Protein AF-A0A8H8Z379-F1 (afdb_monomer_lite)

Radius of gyration: 24.8 Å; chains: 1; bounding box: 64×33×77 Å

Foldseek 3Di:
DVVVVVVVVVVLLVVLLVQLVLQCVLQVVVVVVVVAQFDPVVLVLLSLLLSLLQQLLSVVVVPDDSVRSSVVSLVSQLVSCVVVPHDSVVSVVSSVVSVVVQADPVRDGDQSNNLSNVDDPNDNSSVVVSVVCRPPPVGGNVVVVVVVVLVVCLVVVLQVQLVVQLVVCCVPPVVDDPVVSNVRSNVRSVVSNVVSVVVVVVVVCVVVVVVVVPPD

Sequence (216 aa):
MEESMVDQEVEVVDNCIQHAKERLNEQITQVKSKNYDFAPQFKEMTIQLYLIGVMWRYYETHGFPPETARDKAFTTLSTMMIRDGIKPKRAQKQVDFLKKMAKLEDDDDALAIAIGHESEAGDESLVEIFEHYIDEVRVSGALWRHYDFGKKIILFGGLLMGFVGVWFVTIFMPESSDIFILAFGLLTAFLFVVSVSLIGLLIYRIRFRKSKGSSA

Structure (mmCIF, N/CA/C/O backbone):
data_AF-A0A8H8Z379-F1
#
_entry.id   AF-A0A8H8Z379-F1
#
loop_
_atom_site.group_PDB
_atom_site.id
_atom_site.type_symbol
_atom_site.label_atom_id
_atom_site.label_alt_id
_atom_site.label_comp_id
_atom_site.label_asym_id
_atom_site.label_entity_id
_atom_site.label_seq_id
_atom_site.pdbx_PDB_ins_code
_atom_site.Cartn_x
_atom_site.Cartn_y
_atom_site.Cartn_z
_atom_site.occupancy
_atom_site.B_iso_or_equiv
_atom_site.auth_seq_id
_atom_site.auth_comp_id
_atom_site.auth_asym_id
_atom_site.auth_atom_id
_atom_site.pdbx_PDB_model_num
ATOM 1 N N . MET A 1 1 ? 3.056 7.923 38.486 1.00 56.94 1 MET A N 1
ATOM 2 C CA . MET A 1 1 ? 1.792 8.370 37.859 1.00 56.94 1 MET A CA 1
ATOM 3 C C . MET A 1 1 ? 1.974 8.556 36.357 1.00 56.94 1 MET A C 1
ATOM 5 O O . MET A 1 1 ? 1.149 8.044 35.622 1.00 56.94 1 MET A O 1
ATOM 9 N N . GLU A 1 2 ? 3.064 9.179 35.887 1.00 54.97 2 GLU A N 1
ATOM 10 C CA . GLU A 1 2 ? 3.412 9.184 34.448 1.00 54.97 2 GLU A CA 1
ATOM 11 C C . GLU A 1 2 ? 3.732 7.781 33.905 1.00 54.97 2 GLU A C 1
ATOM 13 O O . GLU A 1 2 ? 3.221 7.402 32.860 1.00 54.97 2 GLU A O 1
ATOM 18 N N . GLU A 1 3 ? 4.482 6.967 34.651 1.00 58.59 3 GLU A N 1
ATOM 19 C CA . GLU A 1 3 ? 4.860 5.599 34.245 1.00 58.59 3 GLU A CA 1
ATOM 20 C C . GLU A 1 3 ? 3.635 4.684 34.023 1.00 58.59 3 GLU A C 1
ATOM 22 O O . GLU A 1 3 ? 3.532 4.011 33.005 1.00 58.59 3 GLU A O 1
ATOM 27 N N . SER A 1 4 ? 2.621 4.777 34.892 1.00 61.12 4 SER A N 1
ATOM 28 C CA . SER A 1 4 ? 1.368 4.017 34.764 1.00 61.12 4 SER A CA 1
ATOM 29 C C . SER A 1 4 ? 0.487 4.451 33.587 1.00 61.12 4 SER A C 1
ATOM 31 O O . SER A 1 4 ? -0.320 3.660 33.113 1.00 61.12 4 SER A O 1
ATOM 33 N N . MET A 1 5 ? 0.602 5.704 33.131 1.00 63.38 5 MET A N 1
ATOM 34 C CA . MET A 1 5 ? -0.156 6.205 31.975 1.00 63.38 5 MET A CA 1
ATOM 35 C C . MET A 1 5 ? 0.496 5.787 30.654 1.00 63.38 5 MET A C 1
ATOM 37 O O . MET A 1 5 ? -0.212 5.485 29.696 1.00 63.38 5 MET A O 1
ATOM 41 N N . VAL A 1 6 ? 1.833 5.732 30.617 1.00 67.00 6 VAL A N 1
ATOM 42 C CA . VAL A 1 6 ? 2.594 5.239 29.460 1.00 67.00 6 VAL A CA 1
ATOM 43 C C . VAL A 1 6 ? 2.336 3.747 29.244 1.00 67.00 6 VAL A C 1
ATOM 45 O O . VAL A 1 6 ? 2.070 3.344 28.115 1.00 67.00 6 VAL A O 1
ATOM 48 N N . ASP A 1 7 ? 2.319 2.948 30.313 1.00 71.00 7 ASP A N 1
ATOM 49 C CA . ASP A 1 7 ? 2.029 1.511 30.217 1.00 71.00 7 ASP A CA 1
ATOM 50 C C . ASP A 1 7 ? 0.607 1.236 29.702 1.00 71.00 7 ASP A C 1
ATOM 52 O O . ASP A 1 7 ? 0.419 0.389 28.828 1.00 71.00 7 ASP A O 1
ATOM 56 N N . GLN A 1 8 ? -0.386 2.007 30.160 1.00 74.75 8 GLN A N 1
ATOM 57 C CA . GLN A 1 8 ? -1.762 1.904 29.662 1.00 74.75 8 GLN A CA 1
ATOM 58 C C . GLN A 1 8 ? -1.884 2.305 28.186 1.00 74.75 8 GLN A C 1
ATOM 60 O O . GLN A 1 8 ? -2.610 1.664 27.429 1.00 74.75 8 GLN A O 1
ATOM 65 N N . GLU A 1 9 ? -1.185 3.353 27.743 1.00 76.75 9 GLU A N 1
ATOM 66 C CA . GLU A 1 9 ? -1.230 3.768 26.337 1.00 76.75 9 GLU A CA 1
ATOM 67 C C . GLU A 1 9 ? -0.572 2.734 25.410 1.00 76.75 9 GLU A C 1
ATOM 69 O O . GLU A 1 9 ? -1.100 2.454 24.330 1.00 76.75 9 GLU A O 1
ATOM 74 N N . VAL A 1 10 ? 0.536 2.126 25.843 1.00 81.12 10 VAL A N 1
ATOM 75 C CA . VAL A 1 10 ? 1.198 1.038 25.109 1.00 81.12 10 VAL A CA 1
ATOM 76 C C . VAL A 1 10 ? 0.285 -0.184 25.012 1.00 81.12 10 VAL A C 1
ATOM 78 O O . VAL A 1 10 ? 0.123 -0.728 23.920 1.00 81.12 10 VAL A O 1
ATOM 81 N N . GLU A 1 11 ? -0.379 -0.567 26.103 1.00 88.00 11 GLU A N 1
ATOM 82 C CA . GLU A 1 11 ? -1.320 -1.692 26.123 1.00 88.00 11 GLU A CA 1
ATOM 83 C C . GLU A 1 11 ? -2.499 -1.482 25.155 1.00 88.00 11 GLU A C 1
ATOM 85 O O . GLU A 1 11 ? -2.856 -2.380 24.390 1.00 88.00 11 GLU A O 1
ATOM 90 N N . VAL A 1 12 ? -3.074 -0.274 25.108 1.00 90.69 12 VAL A N 1
ATOM 91 C CA . VAL A 1 12 ? -4.167 0.051 24.172 1.00 90.69 12 VAL A CA 1
ATOM 92 C C . VAL A 1 12 ? -3.704 -0.040 22.714 1.00 90.69 12 VAL A C 1
ATOM 94 O O . VAL A 1 12 ? -4.448 -0.529 21.860 1.00 90.69 12 VAL A O 1
ATOM 97 N N . VAL A 1 13 ? -2.489 0.422 22.405 1.00 93.00 13 VAL A N 1
ATOM 98 C CA . VAL A 1 13 ? -1.902 0.307 21.058 1.00 93.00 13 VAL A CA 1
ATOM 99 C C . VAL A 1 13 ? -1.673 -1.158 20.686 1.00 93.00 13 VAL A C 1
ATOM 101 O O . VAL A 1 13 ? -1.999 -1.557 19.568 1.00 93.00 13 VAL A O 1
ATOM 104 N N . ASP A 1 14 ? -1.159 -1.965 21.611 1.00 93.50 14 ASP A N 1
ATOM 105 C CA . ASP A 1 14 ? -0.893 -3.388 21.391 1.00 93.50 14 ASP A CA 1
ATOM 106 C C . ASP A 1 14 ? -2.181 -4.163 21.114 1.00 93.50 14 ASP A C 1
ATOM 108 O O . ASP A 1 14 ? -2.257 -4.898 20.125 1.00 93.50 14 ASP A O 1
ATOM 112 N N . ASN A 1 15 ? -3.218 -3.919 21.915 1.00 94.88 15 ASN A N 1
ATOM 113 C CA . ASN A 1 15 ? -4.529 -4.533 21.733 1.00 94.88 15 ASN A CA 1
ATOM 114 C C . ASN A 1 15 ? -5.187 -4.102 20.411 1.00 94.88 15 ASN A C 1
ATOM 116 O O . ASN A 1 15 ? -5.759 -4.935 19.710 1.00 94.88 15 ASN A O 1
ATOM 120 N N . CYS A 1 16 ? -5.041 -2.833 20.011 1.00 96.12 16 CYS A N 1
ATOM 121 C CA . CYS A 1 16 ? -5.531 -2.344 18.719 1.00 96.12 16 CYS A CA 1
ATOM 122 C C . CYS A 1 16 ? -4.829 -3.033 17.534 1.00 96.12 16 CYS A C 1
ATOM 124 O O . CYS A 1 16 ? -5.480 -3.472 16.584 1.00 96.12 16 CYS A O 1
ATOM 126 N N . ILE A 1 17 ? -3.500 -3.188 17.596 1.00 96.44 17 ILE A N 1
ATOM 127 C CA . ILE A 1 17 ? -2.729 -3.898 16.562 1.00 96.44 17 ILE A CA 1
ATOM 128 C C . ILE A 1 17 ? -3.155 -5.363 16.481 1.00 96.44 17 ILE A C 1
ATOM 130 O O . ILE A 1 17 ? -3.324 -5.890 15.379 1.00 96.44 17 ILE A O 1
ATOM 134 N N . GLN A 1 18 ? -3.325 -6.018 17.629 1.00 96.00 18 GLN A N 1
ATOM 135 C CA . GLN A 1 18 ? -3.759 -7.408 17.683 1.00 96.00 18 GLN A CA 1
ATOM 136 C C . GLN A 1 18 ? -5.153 -7.573 17.066 1.00 96.00 18 GLN A C 1
ATOM 138 O O . GLN A 1 18 ? -5.323 -8.393 16.164 1.00 96.00 18 GLN A O 1
ATOM 143 N N . HIS A 1 19 ? -6.105 -6.722 17.455 1.00 94.94 19 HIS A N 1
ATOM 144 C CA . HIS A 1 19 ? -7.457 -6.700 16.900 1.00 94.94 19 HIS A CA 1
ATOM 145 C C . HIS A 1 19 ? -7.456 -6.523 15.373 1.00 94.94 19 HIS A C 1
ATOM 147 O O . HIS A 1 19 ? -8.104 -7.271 14.641 1.00 94.94 19 HIS A O 1
ATOM 153 N N . ALA A 1 20 ? -6.670 -5.572 14.863 1.00 94.75 20 ALA A N 1
ATOM 154 C CA . ALA A 1 20 ? -6.554 -5.328 13.429 1.00 94.75 20 ALA A CA 1
ATOM 155 C C . ALA A 1 20 ? -5.948 -6.525 12.668 1.00 94.75 20 ALA A C 1
ATOM 157 O O . ALA A 1 20 ? -6.394 -6.852 11.565 1.00 94.75 20 ALA A O 1
ATOM 158 N N . LYS A 1 21 ? -4.949 -7.206 13.248 1.00 94.62 21 LYS A N 1
ATOM 159 C CA . LYS A 1 21 ? -4.339 -8.413 12.661 1.00 94.62 21 LYS A CA 1
ATOM 160 C C . LYS A 1 21 ? -5.313 -9.591 12.632 1.00 94.62 21 LYS A C 1
ATOM 162 O O . LYS A 1 21 ? -5.335 -10.320 11.642 1.00 94.62 21 LYS A O 1
ATOM 167 N N . GLU A 1 22 ? -6.118 -9.764 13.675 1.00 93.81 22 GLU A N 1
ATOM 168 C CA . GLU A 1 22 ? -7.175 -10.781 13.723 1.00 93.81 22 GLU A CA 1
ATOM 169 C C . GLU A 1 22 ? -8.202 -10.554 12.611 1.00 93.81 22 GLU A C 1
ATOM 171 O O . GLU A 1 22 ? -8.396 -11.441 11.778 1.00 93.81 22 GLU A O 1
ATOM 176 N N . ARG A 1 23 ? -8.735 -9.330 12.495 1.00 92.06 23 ARG A N 1
ATOM 177 C CA . ARG A 1 23 ? -9.668 -8.962 11.416 1.00 92.06 23 ARG A CA 1
ATOM 178 C C . ARG A 1 23 ? -9.077 -9.163 10.029 1.00 92.06 23 ARG A C 1
ATOM 180 O O . ARG A 1 23 ? -9.740 -9.691 9.139 1.00 92.06 23 ARG A O 1
ATOM 187 N N . LEU A 1 24 ? -7.813 -8.794 9.823 1.00 94.00 24 LEU A N 1
ATOM 188 C CA . LEU A 1 24 ? -7.155 -9.039 8.543 1.00 94.00 24 LEU A CA 1
ATOM 189 C C . LEU A 1 24 ? -7.043 -10.532 8.228 1.00 94.00 24 LEU A C 1
ATOM 191 O O . LEU A 1 24 ? -7.235 -10.918 7.079 1.00 94.00 24 LEU A O 1
ATOM 195 N N . ASN A 1 25 ? -6.711 -11.369 9.210 1.00 92.50 25 ASN A N 1
ATOM 196 C CA . ASN A 1 25 ? -6.526 -12.803 8.991 1.00 92.50 25 ASN A CA 1
ATOM 197 C C . ASN A 1 25 ? -7.831 -13.515 8.604 1.00 92.50 25 ASN A C 1
ATOM 199 O O . ASN A 1 25 ? -7.801 -14.410 7.752 1.00 92.50 25 ASN A O 1
ATOM 203 N N . GLU A 1 26 ? -8.959 -13.092 9.174 1.00 90.44 26 GLU A N 1
ATOM 204 C CA . GLU A 1 26 ? -10.295 -13.572 8.797 1.00 90.44 26 GLU A CA 1
ATOM 205 C C . GLU A 1 26 ? -10.598 -13.251 7.324 1.00 90.44 26 GLU A C 1
ATOM 207 O O . GLU A 1 26 ? -10.909 -14.143 6.529 1.00 90.44 26 GLU A O 1
ATOM 212 N N . GLN A 1 27 ? -10.387 -11.993 6.931 1.00 89.19 27 GLN A N 1
ATOM 213 C CA . GLN A 1 27 ? -10.698 -11.490 5.591 1.00 89.19 27 GLN A CA 1
ATOM 214 C C . GLN A 1 27 ? -9.733 -11.981 4.502 1.00 89.19 27 GLN A C 1
ATOM 216 O O . GLN A 1 27 ? -10.129 -12.313 3.379 1.00 89.19 27 GLN A O 1
ATOM 221 N N . ILE A 1 28 ? -8.430 -12.036 4.797 1.00 87.94 28 ILE A N 1
ATOM 222 C CA . ILE A 1 28 ? -7.401 -12.253 3.770 1.00 87.94 28 ILE A CA 1
ATOM 223 C C . ILE A 1 28 ? -7.497 -13.640 3.134 1.00 87.94 28 ILE A C 1
ATOM 225 O O . ILE A 1 28 ? -7.119 -13.817 1.974 1.00 87.94 28 ILE A O 1
ATOM 229 N N . THR A 1 29 ? -8.007 -14.627 3.871 1.00 87.62 29 THR A N 1
ATOM 230 C CA . THR A 1 29 ? -8.223 -15.986 3.364 1.00 87.62 29 THR A CA 1
ATOM 231 C C . THR A 1 29 ? -9.301 -15.988 2.282 1.00 87.62 29 THR A C 1
ATOM 233 O O . THR A 1 29 ? -9.091 -16.554 1.206 1.00 87.62 29 THR A O 1
ATOM 236 N N . GLN A 1 30 ? -10.406 -15.278 2.516 1.00 86.62 30 GLN A N 1
ATOM 237 C CA . GLN A 1 30 ? -11.495 -15.144 1.551 1.00 86.62 30 GLN A CA 1
ATOM 238 C C . GLN A 1 30 ? -11.030 -14.383 0.303 1.00 86.62 30 GLN A C 1
ATOM 240 O O . GLN A 1 30 ? -11.188 -14.867 -0.819 1.00 86.62 30 GLN A O 1
ATOM 245 N N . VAL A 1 31 ? -10.335 -13.255 0.483 1.00 88.31 31 VAL A N 1
ATOM 246 C CA . VAL A 1 31 ? -9.784 -12.459 -0.628 1.00 88.31 31 VAL A CA 1
ATOM 247 C C . VAL A 1 31 ? -8.794 -13.265 -1.472 1.00 88.31 31 VAL A C 1
ATOM 249 O O . VAL A 1 31 ? -8.819 -13.195 -2.702 1.00 88.31 31 VAL A O 1
ATOM 252 N N . LYS A 1 32 ? -7.927 -14.068 -0.838 1.00 87.31 32 LYS A N 1
ATOM 253 C CA . LYS A 1 32 ? -6.998 -14.955 -1.555 1.00 87.31 32 LYS A CA 1
ATOM 254 C C . LYS A 1 32 ? -7.738 -16.002 -2.385 1.00 87.31 32 LYS A C 1
ATOM 256 O O . LYS A 1 32 ? -7.306 -16.276 -3.501 1.00 87.31 32 LYS A O 1
ATOM 261 N N . SER A 1 33 ? -8.852 -16.546 -1.890 1.00 88.25 33 SER A N 1
ATOM 262 C CA . SER A 1 33 ? -9.637 -17.547 -2.628 1.00 88.25 33 SER A CA 1
ATOM 263 C C . SER A 1 33 ? -10.209 -17.015 -3.954 1.00 88.25 33 SER A C 1
ATOM 265 O O . SER A 1 33 ? -10.310 -17.764 -4.925 1.00 88.25 33 SER A O 1
ATOM 267 N N . LYS A 1 34 ? -10.498 -15.709 -4.030 1.00 88.75 34 LYS A N 1
ATOM 268 C CA . LYS A 1 34 ? -11.098 -15.044 -5.199 1.00 88.75 34 LYS A CA 1
ATOM 269 C C . LYS A 1 34 ? -10.099 -14.734 -6.327 1.00 88.75 34 LYS A C 1
ATOM 271 O O . LYS A 1 34 ? -10.518 -14.423 -7.435 1.00 88.75 34 LYS A O 1
ATOM 276 N N . ASN A 1 35 ? -8.787 -14.841 -6.083 1.00 86.50 35 ASN A N 1
ATOM 277 C CA . ASN A 1 35 ? -7.727 -14.663 -7.092 1.00 86.50 35 ASN A CA 1
ATOM 278 C C . ASN A 1 35 ? -7.795 -13.351 -7.907 1.00 86.50 35 ASN A C 1
ATOM 280 O O . ASN A 1 35 ? -7.488 -13.338 -9.099 1.00 86.50 35 ASN A O 1
ATOM 284 N N . TYR A 1 36 ? -8.141 -12.225 -7.273 1.00 87.69 36 TYR A N 1
ATOM 285 C CA . TYR A 1 36 ? -8.226 -10.932 -7.963 1.00 87.69 36 TYR A CA 1
ATOM 286 C C . TYR A 1 36 ? -6.927 -10.544 -8.688 1.00 87.69 36 TYR A C 1
ATOM 288 O O . TYR A 1 36 ? -5.850 -10.538 -8.082 1.00 87.69 36 TYR A O 1
ATOM 296 N N . ASP A 1 37 ? -7.015 -10.132 -9.955 1.00 88.69 37 ASP A N 1
ATOM 297 C CA . ASP A 1 37 ? -5.878 -9.603 -10.725 1.00 88.69 37 ASP A CA 1
ATOM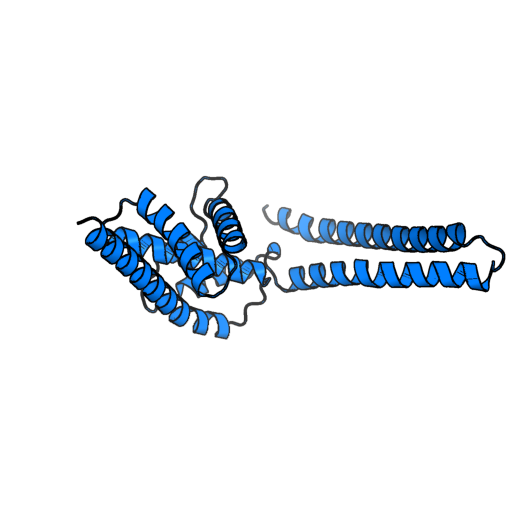 298 C C . ASP A 1 37 ? -5.795 -8.077 -10.593 1.00 88.69 37 ASP A C 1
ATOM 300 O O . ASP A 1 37 ? -6.086 -7.338 -11.530 1.00 88.69 37 ASP A O 1
ATOM 304 N N . PHE A 1 38 ? -5.387 -7.597 -9.417 1.00 89.44 38 PHE A N 1
ATOM 305 C CA . PHE A 1 38 ? -5.085 -6.181 -9.178 1.00 89.44 38 PHE A CA 1
ATOM 306 C C . PHE A 1 38 ? -3.585 -5.912 -9.094 1.00 89.44 38 PHE A C 1
ATOM 308 O O . PHE A 1 38 ? -2.797 -6.784 -8.717 1.00 89.44 38 PHE A O 1
ATOM 315 N N . ALA A 1 39 ? -3.201 -4.667 -9.379 1.00 88.62 39 ALA A N 1
ATOM 316 C CA . ALA A 1 39 ? -1.851 -4.172 -9.160 1.00 88.62 39 ALA A CA 1
ATOM 317 C C . ALA A 1 39 ? -1.418 -4.403 -7.693 1.00 88.62 39 ALA A C 1
ATOM 319 O O . ALA A 1 39 ? -2.182 -4.079 -6.781 1.00 88.62 39 ALA A O 1
ATOM 320 N N . PRO A 1 40 ? -0.193 -4.898 -7.423 1.00 87.31 40 PRO A N 1
ATOM 321 C CA . PRO A 1 40 ? 0.252 -5.187 -6.055 1.00 87.31 40 PRO A CA 1
ATOM 322 C C . PRO A 1 40 ? 0.169 -3.978 -5.116 1.00 87.31 40 PRO A C 1
ATOM 324 O O . PRO A 1 40 ? -0.291 -4.104 -3.987 1.00 87.31 40 PRO A O 1
ATOM 327 N N . GLN A 1 41 ? 0.548 -2.796 -5.614 1.00 86.38 41 GLN A N 1
ATOM 328 C CA . GLN A 1 41 ? 0.493 -1.546 -4.849 1.00 86.38 41 GLN A CA 1
ATOM 329 C C . GLN A 1 41 ? -0.939 -1.138 -4.499 1.00 86.38 41 GLN A C 1
ATOM 331 O O . GLN A 1 41 ? -1.172 -0.619 -3.413 1.00 86.38 41 GLN A O 1
ATOM 336 N N . PHE A 1 42 ? -1.894 -1.394 -5.400 1.00 89.44 42 PHE A N 1
ATOM 337 C CA . PHE A 1 42 ? -3.303 -1.138 -5.128 1.00 89.44 42 PHE A CA 1
ATOM 338 C C . PHE A 1 42 ? -3.800 -2.054 -4.011 1.00 89.44 42 PHE A C 1
ATOM 340 O O . PHE A 1 42 ? -4.331 -1.562 -3.026 1.00 89.44 42 PHE A O 1
ATOM 347 N N . LYS A 1 43 ? 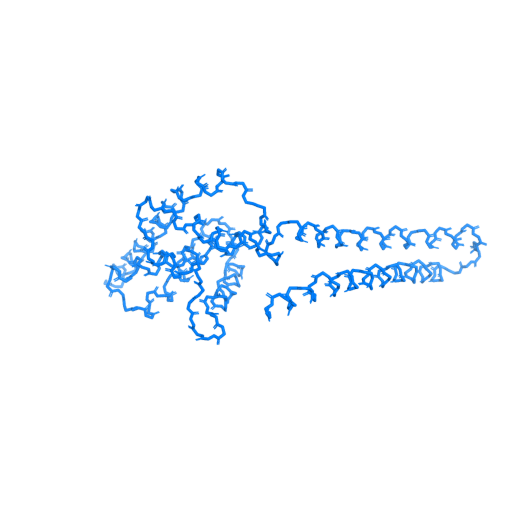-3.536 -3.366 -4.103 1.00 91.00 43 LYS A N 1
ATOM 348 C CA . LYS A 1 43 ? -3.926 -4.322 -3.053 1.00 91.00 43 LYS A CA 1
ATOM 349 C C . LYS A 1 43 ? -3.377 -3.933 -1.683 1.00 91.00 43 LYS A C 1
ATOM 351 O O . LYS A 1 43 ? -4.124 -3.922 -0.712 1.00 91.00 43 LYS A O 1
ATOM 356 N N . GLU A 1 44 ? -2.085 -3.620 -1.610 1.00 92.06 44 GLU A N 1
ATOM 357 C CA . GLU A 1 44 ? -1.427 -3.247 -0.355 1.00 92.06 44 GLU A CA 1
ATOM 358 C C . GLU A 1 44 ? -2.033 -1.971 0.242 1.00 92.06 44 GLU A C 1
ATOM 360 O O . GLU A 1 44 ? -2.373 -1.948 1.423 1.00 92.06 44 GLU A O 1
ATOM 365 N N . MET A 1 45 ? -2.225 -0.937 -0.579 1.00 93.94 45 MET A N 1
ATOM 366 C CA . MET A 1 45 ? -2.827 0.322 -0.146 1.00 93.94 45 MET A CA 1
ATOM 367 C C . MET A 1 45 ? -4.271 0.130 0.328 1.00 93.94 45 MET A C 1
ATOM 369 O O . MET A 1 45 ? -4.622 0.626 1.393 1.00 93.94 45 MET A O 1
ATOM 373 N N . THR A 1 46 ? -5.094 -0.609 -0.419 1.00 93.75 46 THR A N 1
ATOM 374 C CA . THR A 1 46 ? -6.494 -0.880 -0.063 1.00 93.75 46 THR A CA 1
ATOM 375 C C . THR A 1 46 ? -6.596 -1.620 1.267 1.00 93.75 46 THR A C 1
ATOM 377 O O . THR A 1 46 ? -7.389 -1.231 2.118 1.00 93.75 46 THR A O 1
ATOM 380 N N . ILE A 1 47 ? -5.743 -2.624 1.494 1.00 95.06 47 ILE A N 1
ATOM 381 C CA . ILE A 1 47 ? -5.681 -3.336 2.778 1.00 95.06 47 ILE A CA 1
ATOM 382 C C . ILE A 1 47 ? -5.266 -2.387 3.909 1.00 95.06 47 ILE A C 1
ATOM 384 O O . ILE A 1 47 ? -5.858 -2.420 4.980 1.00 95.06 47 ILE A O 1
ATOM 388 N N . GLN A 1 48 ? -4.272 -1.522 3.691 1.00 96.19 48 GLN A N 1
ATOM 389 C CA . GLN A 1 48 ? -3.833 -0.561 4.710 1.00 96.19 48 GLN A CA 1
ATOM 390 C C . GLN A 1 48 ? -4.923 0.463 5.055 1.00 96.19 48 GLN A C 1
ATOM 392 O O . GLN A 1 48 ? -5.110 0.768 6.229 1.00 96.19 48 GLN A O 1
ATOM 397 N N . LEU A 1 49 ? -5.653 0.968 4.057 1.00 95.81 49 LEU A N 1
ATOM 398 C CA . LEU A 1 49 ? -6.798 1.860 4.258 1.00 95.81 49 LEU A CA 1
ATOM 399 C C . LEU A 1 49 ? -7.926 1.155 5.024 1.00 95.81 49 LEU A C 1
ATOM 401 O O . LEU A 1 49 ? -8.436 1.710 5.991 1.00 95.81 49 LEU A O 1
ATOM 405 N N . TYR A 1 50 ? -8.238 -0.091 4.670 1.00 96.06 50 TYR A N 1
ATOM 406 C CA . TYR A 1 50 ? -9.176 -0.923 5.426 1.00 96.06 50 TYR A CA 1
ATOM 407 C C . TYR A 1 50 ? -8.769 -1.075 6.897 1.00 96.06 50 TYR A C 1
ATOM 409 O O . TYR A 1 50 ? -9.565 -0.816 7.797 1.00 96.06 50 TYR A O 1
ATOM 417 N N . LEU A 1 51 ? -7.501 -1.403 7.159 1.00 96.69 51 LEU A N 1
ATOM 418 C CA . LEU A 1 51 ? -6.984 -1.529 8.523 1.00 96.69 51 LEU A CA 1
ATOM 419 C C . LEU A 1 51 ? -7.074 -0.223 9.318 1.00 96.69 51 LEU A C 1
ATOM 421 O O . LEU A 1 51 ? -7.322 -0.270 10.519 1.00 96.69 51 LEU A O 1
ATOM 425 N N . ILE A 1 52 ? -6.886 0.932 8.672 1.00 96.88 52 ILE A N 1
ATOM 426 C CA . ILE A 1 52 ? -7.072 2.236 9.323 1.00 96.88 52 ILE A CA 1
ATOM 427 C C . ILE A 1 52 ? -8.522 2.404 9.777 1.00 96.88 52 ILE A C 1
ATOM 429 O O . ILE A 1 52 ? -8.731 2.849 10.902 1.00 96.88 52 ILE A O 1
ATOM 433 N N . GLY A 1 53 ? -9.501 2.020 8.951 1.00 95.56 53 GLY A N 1
ATOM 434 C CA . GLY A 1 53 ? -10.916 2.017 9.336 1.00 95.56 53 GLY A CA 1
ATOM 435 C C . GLY A 1 53 ? -11.173 1.149 10.571 1.00 95.56 53 GLY A C 1
ATOM 436 O O . GLY A 1 53 ? -11.712 1.635 11.565 1.00 95.56 53 GLY A O 1
ATOM 437 N N . VAL A 1 54 ? -10.672 -0.091 10.560 1.00 96.38 54 VAL A N 1
ATOM 438 C CA . VAL A 1 54 ? -10.806 -1.037 11.684 1.00 96.38 54 VAL A CA 1
ATOM 439 C C . VAL A 1 54 ? -10.188 -0.472 12.970 1.00 96.38 54 VAL A C 1
ATOM 441 O O . VAL A 1 54 ? -10.806 -0.485 14.035 1.00 96.38 54 VAL A O 1
ATOM 444 N N . MET A 1 55 ? -8.967 0.062 12.883 1.00 97.12 55 MET A N 1
ATOM 445 C CA . MET A 1 55 ? -8.272 0.660 14.028 1.00 97.12 55 MET A CA 1
ATOM 446 C C . MET A 1 55 ? -8.972 1.929 14.530 1.00 97.12 55 MET A C 1
ATOM 448 O O . MET A 1 55 ? -9.017 2.169 15.734 1.00 97.12 55 MET A O 1
ATOM 452 N N . TRP A 1 56 ? -9.525 2.747 13.633 1.00 96.25 56 TRP A N 1
ATOM 453 C CA . TRP A 1 56 ? -10.284 3.942 14.001 1.00 96.25 56 TRP A CA 1
ATOM 454 C C . TRP A 1 56 ? -11.520 3.552 14.807 1.00 96.25 56 TRP A C 1
ATOM 456 O O . TRP A 1 56 ? -11.689 4.044 15.927 1.00 96.25 56 TRP A O 1
ATOM 466 N N . ARG A 1 57 ? -12.311 2.595 14.311 1.00 95.31 57 ARG A N 1
ATOM 467 C CA . ARG A 1 57 ? -13.474 2.079 15.036 1.00 95.31 57 ARG A CA 1
ATOM 468 C C . ARG A 1 57 ? -13.096 1.552 16.418 1.00 95.31 57 ARG A C 1
ATOM 470 O O . ARG A 1 57 ? -13.765 1.877 17.396 1.00 95.31 57 ARG A O 1
ATOM 477 N N . TYR A 1 58 ? -11.989 0.813 16.514 1.00 95.62 58 TYR A N 1
ATOM 478 C CA . TYR A 1 58 ? -11.462 0.331 17.790 1.00 95.62 58 TYR A CA 1
ATOM 479 C C . TYR A 1 58 ? -11.200 1.480 18.776 1.00 95.62 58 TYR A C 1
ATOM 481 O O . TYR A 1 58 ? -11.591 1.402 19.937 1.00 95.62 58 TYR A O 1
ATOM 489 N N . TYR A 1 59 ? -10.564 2.572 18.350 1.00 95.31 59 TYR A N 1
ATOM 490 C CA . TYR A 1 59 ? -10.321 3.707 19.244 1.00 95.31 59 TYR A CA 1
ATOM 491 C C . TYR A 1 59 ? -11.617 4.405 19.680 1.00 95.31 59 TYR A C 1
ATOM 493 O O . TYR A 1 59 ? -11.735 4.787 20.845 1.00 95.31 59 TYR A O 1
ATOM 501 N N . GLU A 1 60 ? -12.617 4.520 18.807 1.00 94.19 60 GLU A N 1
ATOM 502 C CA . GLU A 1 60 ? -13.919 5.085 19.189 1.00 94.19 60 GLU A CA 1
ATOM 503 C C . GLU A 1 60 ? -14.626 4.242 20.252 1.00 94.19 60 GLU A C 1
ATOM 505 O O . GLU A 1 60 ? -15.122 4.781 21.243 1.00 94.19 60 GLU A O 1
ATOM 510 N N . THR A 1 61 ? -14.613 2.912 20.110 1.00 92.00 61 THR A N 1
ATOM 511 C CA . THR A 1 61 ? -15.218 2.017 21.110 1.00 92.00 61 THR A CA 1
ATOM 512 C C . THR A 1 61 ? -14.483 2.050 22.453 1.00 92.00 61 THR A C 1
ATOM 514 O O . THR A 1 61 ? -15.058 1.668 23.469 1.00 92.00 61 THR A O 1
ATOM 517 N N . HIS A 1 62 ? -13.239 2.539 22.479 1.00 91.06 62 HIS A N 1
ATOM 518 C CA . HIS A 1 62 ? -12.436 2.744 23.690 1.00 91.06 62 HIS A CA 1
ATOM 519 C C . HIS A 1 62 ? -12.505 4.186 24.230 1.00 91.06 62 HIS A C 1
ATOM 521 O O . HIS A 1 62 ? -11.707 4.565 25.086 1.00 91.06 62 HIS A O 1
ATOM 527 N N . GLY A 1 63 ? -13.470 4.990 23.767 1.00 89.00 63 GLY A N 1
ATOM 528 C CA . GLY A 1 63 ? -13.794 6.296 24.348 1.00 89.00 63 GLY A CA 1
ATOM 529 C C . GLY A 1 63 ? -12.960 7.470 23.833 1.00 89.00 63 GLY A C 1
ATOM 530 O O . GLY A 1 63 ? -13.046 8.564 24.394 1.00 89.00 63 GLY A O 1
ATOM 531 N N . PHE A 1 64 ? -12.169 7.285 22.772 1.00 90.69 64 PHE A N 1
ATOM 532 C CA . PHE A 1 64 ? -11.479 8.397 22.119 1.00 90.69 64 PHE A CA 1
ATOM 533 C C . PHE A 1 64 ? -12.454 9.188 21.224 1.00 90.69 64 PHE A C 1
ATOM 535 O O . PHE A 1 64 ? -13.257 8.576 20.518 1.00 90.69 64 PHE A O 1
ATOM 542 N N . PRO A 1 65 ? -12.384 10.535 21.195 1.00 91.69 65 PRO A N 1
ATOM 543 C CA . PRO A 1 65 ? -13.171 11.342 20.260 1.00 91.69 65 PRO A CA 1
ATOM 544 C C . PRO A 1 65 ? -12.874 10.966 18.798 1.00 91.69 65 PRO A C 1
ATOM 546 O O . PRO A 1 65 ? -11.708 10.690 18.509 1.00 91.69 65 PRO A O 1
ATOM 549 N N . PRO A 1 66 ? -13.845 11.034 17.864 1.00 86.12 66 PRO A N 1
ATOM 550 C CA . PRO A 1 66 ? -13.677 10.560 16.482 1.00 86.12 66 PRO A CA 1
ATOM 551 C C . PRO A 1 66 ? -12.420 11.082 15.768 1.00 86.12 66 PRO A C 1
ATOM 553 O O . PRO A 1 66 ? -11.628 10.302 15.247 1.00 86.12 66 PRO A O 1
ATOM 556 N N . GLU A 1 67 ? -12.161 12.391 15.833 1.00 83.50 67 GLU A N 1
ATOM 557 C CA . GLU A 1 67 ? -10.976 13.011 15.213 1.00 83.50 67 GLU A CA 1
ATOM 558 C C . GLU A 1 67 ? -9.659 12.480 15.809 1.00 83.50 67 GLU A C 1
ATOM 560 O O . GLU A 1 67 ? -8.705 12.153 15.103 1.00 83.50 67 GLU A O 1
ATOM 565 N N . THR A 1 68 ? -9.616 12.326 17.135 1.00 90.75 68 THR A N 1
ATOM 566 C CA . THR A 1 68 ? -8.444 11.791 17.844 1.00 90.75 68 THR A CA 1
ATOM 567 C C . THR A 1 68 ? -8.265 10.295 17.588 1.00 90.75 68 THR A C 1
ATOM 569 O O . THR A 1 68 ? -7.137 9.824 17.451 1.00 90.75 68 THR A O 1
ATOM 572 N N . ALA A 1 69 ? -9.365 9.546 17.507 1.00 92.75 69 ALA A N 1
ATOM 573 C CA . ALA A 1 69 ? -9.387 8.122 17.204 1.00 92.75 69 ALA A CA 1
ATOM 574 C C . ALA A 1 69 ? -8.832 7.852 15.799 1.00 92.75 69 ALA A C 1
ATOM 576 O O . ALA A 1 69 ? -7.985 6.972 15.626 1.00 92.75 69 ALA A O 1
ATOM 577 N N . ARG A 1 70 ? -9.227 8.672 14.819 1.00 92.44 70 ARG A N 1
ATOM 578 C CA . ARG A 1 70 ? -8.733 8.598 13.443 1.00 92.44 70 ARG A CA 1
ATOM 579 C C . ARG A 1 70 ? -7.231 8.861 13.358 1.00 92.44 70 ARG A C 1
ATOM 581 O O . ARG A 1 70 ? -6.498 8.070 12.764 1.00 92.44 70 ARG A O 1
ATOM 588 N N . ASP A 1 71 ? -6.731 9.921 13.990 1.00 93.50 71 ASP A N 1
ATOM 589 C CA . ASP A 1 71 ? -5.288 10.200 14.010 1.00 93.50 71 ASP A CA 1
ATOM 590 C C . ASP A 1 71 ? -4.480 9.129 14.761 1.00 93.50 71 ASP A C 1
ATOM 592 O O . ASP A 1 71 ? -3.373 8.760 14.334 1.00 93.50 71 ASP A O 1
ATOM 596 N N . LYS A 1 72 ? -5.040 8.576 15.844 1.00 94.75 72 LYS A N 1
ATOM 597 C CA . LYS A 1 72 ? -4.451 7.432 16.548 1.00 94.75 72 LYS A CA 1
ATOM 598 C C . LYS A 1 72 ? -4.400 6.192 15.657 1.00 94.75 72 LYS A C 1
ATOM 600 O O . LYS A 1 72 ? -3.357 5.552 15.631 1.00 94.75 72 LYS A O 1
ATOM 605 N N . ALA A 1 73 ? -5.420 5.908 14.848 1.00 96.12 73 ALA A N 1
ATOM 606 C CA . ALA A 1 73 ? -5.407 4.785 13.907 1.00 96.12 73 ALA A CA 1
ATOM 607 C C . ALA A 1 73 ? -4.234 4.853 12.911 1.00 96.12 73 ALA A C 1
ATOM 609 O O . ALA A 1 73 ? -3.501 3.878 12.742 1.00 96.12 73 ALA A O 1
ATOM 610 N N . PHE A 1 74 ? -3.978 6.022 12.312 1.00 96.06 74 PHE A N 1
ATOM 611 C CA . PHE A 1 74 ? -2.813 6.217 11.435 1.00 96.06 74 PHE A CA 1
ATOM 612 C C . PHE A 1 74 ? -1.481 6.024 12.168 1.00 96.06 74 PHE A C 1
ATOM 614 O O . PHE A 1 74 ? -0.542 5.430 11.631 1.00 96.06 74 PHE A O 1
ATOM 621 N N . THR A 1 75 ? -1.394 6.527 13.398 1.00 95.38 75 THR A N 1
ATOM 622 C CA . THR A 1 75 ? -0.195 6.389 14.232 1.00 95.38 75 THR A CA 1
ATOM 623 C C . THR A 1 75 ? 0.050 4.923 14.592 1.00 95.38 75 THR A C 1
ATOM 625 O O . THR A 1 75 ? 1.173 4.433 14.481 1.00 95.38 75 THR A O 1
ATOM 628 N N . THR A 1 76 ? -1.006 4.190 14.929 1.00 96.69 76 THR A N 1
ATOM 629 C CA . THR A 1 76 ? -0.965 2.763 15.256 1.00 96.69 76 THR A CA 1
ATOM 630 C C . THR A 1 76 ? -0.600 1.908 14.054 1.00 96.69 76 THR A C 1
ATOM 632 O O . THR A 1 76 ? 0.228 1.006 14.193 1.00 96.69 76 THR A O 1
ATOM 635 N N . LEU A 1 77 ? -1.088 2.243 12.854 1.00 97.00 77 LEU A N 1
ATOM 636 C CA . LEU A 1 77 ? -0.619 1.610 11.622 1.00 97.00 77 LEU A CA 1
ATOM 637 C C . LEU A 1 77 ? 0.894 1.820 11.430 1.00 97.00 77 LEU A C 1
ATOM 639 O O . LEU A 1 77 ? 1.606 0.863 11.127 1.00 97.00 77 LEU A O 1
ATOM 643 N N . SER A 1 78 ? 1.405 3.038 11.653 1.00 96.06 78 SER A N 1
ATOM 644 C CA . SER A 1 78 ? 2.851 3.325 11.599 1.00 96.06 78 SER A CA 1
ATOM 645 C C . SER A 1 78 ? 3.636 2.439 12.571 1.00 96.06 78 SER A C 1
ATOM 647 O O . SER A 1 78 ? 4.625 1.807 12.193 1.00 96.06 78 SER A O 1
ATOM 649 N N . THR A 1 79 ? 3.164 2.340 13.816 1.00 96.19 79 THR A N 1
ATOM 650 C CA . THR A 1 79 ? 3.764 1.501 14.860 1.00 96.19 79 THR A CA 1
ATOM 651 C C . THR A 1 79 ? 3.756 0.025 14.469 1.00 96.19 79 THR A C 1
ATOM 653 O O . THR A 1 79 ? 4.781 -0.646 14.596 1.00 96.19 79 THR A O 1
ATOM 656 N N . MET A 1 80 ? 2.643 -0.476 13.927 1.00 95.81 80 MET A N 1
ATOM 657 C CA . MET A 1 80 ? 2.530 -1.844 13.421 1.00 95.81 80 MET A CA 1
ATOM 658 C C . MET A 1 80 ? 3.544 -2.114 12.304 1.00 95.81 80 MET A C 1
ATOM 660 O O . MET A 1 80 ? 4.300 -3.078 12.383 1.00 95.81 80 MET A O 1
ATOM 664 N N . MET A 1 81 ? 3.635 -1.223 11.314 1.00 95.06 81 MET A N 1
ATOM 665 C CA . MET A 1 81 ? 4.603 -1.328 10.218 1.00 95.06 81 MET A CA 1
ATOM 666 C C . MET A 1 81 ? 6.049 -1.385 10.726 1.00 95.06 81 MET A C 1
ATOM 668 O O . MET A 1 81 ? 6.854 -2.172 10.227 1.00 95.06 81 MET A O 1
ATOM 672 N N . ILE A 1 82 ? 6.391 -0.550 11.711 1.00 95.94 82 ILE A N 1
ATOM 673 C CA . ILE A 1 82 ? 7.734 -0.518 12.303 1.00 95.94 82 ILE A CA 1
ATOM 674 C C . ILE A 1 82 ? 8.044 -1.834 13.021 1.00 95.94 82 ILE A C 1
ATOM 676 O O . ILE A 1 82 ? 9.135 -2.379 12.842 1.00 95.94 82 ILE A O 1
ATOM 680 N N . ARG A 1 83 ? 7.085 -2.373 13.781 1.00 93.88 83 ARG A N 1
ATOM 681 C CA . ARG A 1 83 ? 7.215 -3.671 14.464 1.00 93.88 83 ARG A CA 1
ATOM 682 C C . ARG A 1 83 ? 7.362 -4.833 13.489 1.00 93.88 83 ARG A C 1
ATOM 684 O O . ARG A 1 83 ? 8.146 -5.740 13.746 1.00 93.88 83 ARG A O 1
ATOM 691 N N . ASP A 1 84 ? 6.697 -4.757 12.341 1.00 92.88 84 ASP A N 1
ATOM 692 C CA . ASP A 1 84 ? 6.818 -5.736 11.259 1.00 92.88 84 ASP A CA 1
ATOM 693 C C . ASP A 1 84 ? 8.121 -5.553 10.430 1.00 92.88 84 ASP A C 1
ATOM 695 O O . ASP A 1 84 ? 8.328 -6.216 9.412 1.00 92.88 84 ASP A O 1
ATOM 699 N N . GLY A 1 85 ? 9.038 -4.672 10.859 1.00 93.25 85 GLY A N 1
ATOM 700 C CA . GLY A 1 85 ? 10.391 -4.527 10.307 1.00 93.25 85 GLY A CA 1
ATOM 701 C C . GLY A 1 85 ? 10.560 -3.409 9.272 1.00 93.25 85 GLY A C 1
ATOM 702 O O . GLY A 1 85 ? 11.632 -3.269 8.670 1.00 93.25 85 GLY A O 1
ATOM 703 N N . ILE A 1 86 ? 9.537 -2.579 9.045 1.00 94.19 86 ILE A N 1
ATOM 704 C CA . ILE A 1 86 ? 9.639 -1.438 8.130 1.00 94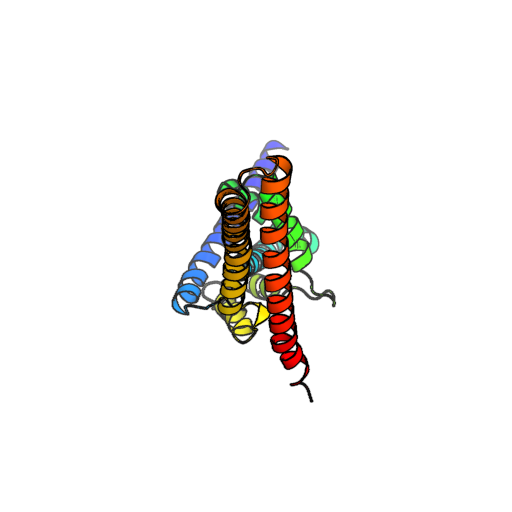.19 86 ILE A CA 1
ATOM 705 C C . ILE A 1 86 ? 10.430 -0.308 8.797 1.00 94.19 86 ILE A C 1
ATOM 707 O O . ILE A 1 86 ? 10.172 0.100 9.924 1.00 94.19 86 ILE A O 1
ATOM 711 N N . LYS A 1 87 ? 11.401 0.263 8.071 1.00 95.25 87 LYS A N 1
ATOM 712 C CA . LYS A 1 87 ? 12.195 1.398 8.571 1.00 95.25 87 LYS A CA 1
ATOM 713 C C . LYS A 1 87 ? 11.276 2.568 8.979 1.00 95.25 87 LYS A C 1
ATOM 715 O O . LYS A 1 87 ? 10.459 2.967 8.145 1.00 95.25 87 LYS A O 1
ATOM 720 N N . PRO A 1 88 ? 11.485 3.224 10.140 1.00 94.38 88 PRO A N 1
ATOM 721 C CA . PRO A 1 88 ? 10.602 4.290 10.634 1.00 94.38 88 PRO A CA 1
ATOM 722 C C . PRO A 1 88 ? 10.314 5.405 9.621 1.00 94.38 88 PRO A C 1
ATOM 724 O O . PRO A 1 88 ? 9.165 5.753 9.375 1.00 94.38 88 PRO A O 1
ATOM 727 N N . LYS A 1 89 ? 11.345 5.899 8.919 1.00 94.06 89 LYS A N 1
ATOM 728 C CA . LYS A 1 89 ? 11.174 6.926 7.871 1.00 94.06 89 LYS A CA 1
ATOM 729 C C . LYS A 1 89 ? 10.282 6.473 6.709 1.00 94.06 89 LYS A C 1
ATOM 731 O O . LYS A 1 89 ? 9.661 7.308 6.060 1.00 94.06 89 LYS A O 1
ATOM 736 N N . ARG A 1 90 ? 10.273 5.176 6.390 1.00 93.12 90 ARG A N 1
ATOM 737 C CA . ARG A 1 90 ? 9.434 4.611 5.325 1.00 93.12 90 ARG A CA 1
ATOM 738 C C . ARG A 1 90 ? 8.003 4.406 5.815 1.00 93.12 90 ARG A C 1
ATOM 740 O O . ARG A 1 90 ? 7.097 4.732 5.061 1.00 93.12 90 ARG A O 1
ATOM 747 N N . ALA A 1 91 ? 7.821 3.923 7.044 1.00 93.25 91 ALA A N 1
ATOM 748 C CA . ALA A 1 91 ? 6.503 3.797 7.666 1.00 93.25 91 ALA A CA 1
ATOM 749 C C . ALA A 1 91 ? 5.795 5.159 7.730 1.00 93.25 91 ALA A C 1
ATOM 751 O O . ALA A 1 91 ? 4.691 5.292 7.214 1.00 93.25 91 ALA A O 1
ATOM 752 N N . GLN A 1 92 ? 6.490 6.203 8.199 1.00 93.25 92 GLN A N 1
ATOM 753 C CA . GLN A 1 92 ? 5.929 7.555 8.246 1.00 93.25 92 GLN A CA 1
ATOM 754 C C . GLN A 1 92 ? 5.512 8.064 6.860 1.00 93.25 92 GLN A C 1
ATOM 756 O O . GLN A 1 92 ? 4.387 8.509 6.682 1.00 93.25 92 GLN A O 1
ATOM 761 N N . LYS A 1 93 ? 6.384 7.934 5.849 1.00 93.25 93 LYS A N 1
ATOM 762 C CA . LYS A 1 93 ? 6.051 8.338 4.473 1.00 93.25 93 LYS A CA 1
ATOM 763 C C . LYS A 1 93 ? 4.840 7.593 3.915 1.00 93.25 93 LYS A C 1
ATOM 765 O O . LYS A 1 93 ? 4.069 8.186 3.166 1.00 93.25 93 LYS A O 1
ATOM 770 N N . GLN A 1 94 ? 4.704 6.307 4.236 1.00 93.44 94 GLN A N 1
ATOM 771 C CA . GLN A 1 94 ? 3.551 5.520 3.815 1.00 93.44 94 GLN A CA 1
ATOM 772 C C . GLN A 1 94 ? 2.279 6.032 4.489 1.00 93.44 94 GLN A C 1
ATOM 774 O O . GLN A 1 94 ? 1.284 6.244 3.810 1.00 93.44 94 GLN A O 1
ATOM 779 N N . VAL A 1 95 ? 2.319 6.297 5.794 1.00 94.00 95 VAL A N 1
ATOM 780 C CA . VAL A 1 95 ? 1.179 6.845 6.539 1.00 94.00 95 VAL A CA 1
ATOM 781 C C . VAL A 1 95 ? 0.789 8.235 6.036 1.00 94.00 95 VAL A C 1
ATOM 783 O O . VAL A 1 95 ? -0.390 8.480 5.808 1.00 94.00 95 VAL A O 1
ATOM 786 N N . ASP A 1 96 ? 1.752 9.117 5.764 1.00 94.25 96 ASP A N 1
ATOM 787 C CA . ASP A 1 96 ? 1.487 10.443 5.189 1.00 94.25 96 ASP A CA 1
ATOM 788 C C . ASP A 1 96 ? 0.833 10.344 3.801 1.00 94.25 96 ASP A C 1
ATOM 790 O O . ASP A 1 96 ? -0.007 11.166 3.433 1.00 94.25 96 ASP A O 1
ATOM 794 N N . PHE A 1 97 ? 1.222 9.338 3.012 1.00 92.69 97 PHE A N 1
ATOM 795 C CA . PHE A 1 97 ? 0.583 9.038 1.736 1.00 92.69 97 PHE A CA 1
ATOM 796 C C . PHE A 1 97 ? -0.845 8.517 1.936 1.00 92.69 97 PHE A C 1
ATOM 798 O O . PHE A 1 97 ? -1.764 9.036 1.311 1.00 92.69 97 PHE A O 1
ATOM 805 N N . LEU A 1 98 ? -1.055 7.564 2.847 1.00 93.81 98 LEU A N 1
ATOM 806 C CA . LEU A 1 98 ? -2.381 7.028 3.160 1.00 93.81 98 LEU A CA 1
ATOM 807 C C . LEU A 1 98 ? -3.328 8.112 3.679 1.00 93.81 98 LEU A C 1
ATOM 809 O O . LEU A 1 98 ? -4.473 8.137 3.253 1.00 93.81 98 LEU A O 1
ATOM 813 N N . LYS A 1 99 ? -2.857 9.060 4.503 1.00 93.12 99 LYS A N 1
ATOM 814 C CA . LYS A 1 99 ? -3.657 10.217 4.946 1.00 93.12 99 LYS A CA 1
ATOM 815 C C . LYS A 1 99 ? -4.189 11.047 3.776 1.00 93.12 99 LYS A C 1
ATOM 817 O O . LYS A 1 99 ? -5.310 11.532 3.841 1.00 93.12 99 LYS A O 1
ATOM 822 N N . LYS A 1 100 ? -3.414 11.190 2.696 1.00 90.25 100 LYS A N 1
ATOM 823 C CA . LYS A 1 100 ? -3.860 11.893 1.480 1.00 90.25 100 LYS A CA 1
ATOM 824 C C . LYS A 1 100 ? -4.857 11.079 0.662 1.00 90.25 100 LYS A C 1
ATOM 826 O O . LYS A 1 100 ? -5.711 11.664 0.019 1.00 90.25 100 LYS A O 1
ATOM 831 N N . MET A 1 101 ? -4.725 9.755 0.673 1.00 87.50 101 MET A N 1
ATOM 832 C CA . MET A 1 101 ? -5.617 8.840 -0.051 1.00 87.50 101 MET A CA 1
ATOM 833 C C . MET A 1 101 ? -6.877 8.486 0.749 1.00 87.50 101 MET A C 1
ATOM 835 O O . MET A 1 101 ? -7.777 7.855 0.213 1.00 87.50 101 MET A O 1
ATOM 839 N N . ALA A 1 102 ? -6.921 8.856 2.030 1.00 85.19 102 ALA A N 1
ATOM 840 C CA . ALA A 1 102 ? -8.001 8.552 2.955 1.00 85.19 102 ALA A CA 1
ATOM 841 C C . ALA A 1 102 ? -9.267 9.380 2.725 1.00 85.19 102 ALA A C 1
ATOM 843 O O . ALA A 1 102 ? -10.330 8.965 3.177 1.00 85.19 102 ALA A O 1
ATOM 844 N N . LYS A 1 103 ? -9.140 10.529 2.057 1.00 85.81 103 LYS A N 1
ATOM 845 C CA . LYS A 1 103 ? -10.239 11.427 1.707 1.00 85.81 103 LYS A CA 1
ATOM 846 C C . LYS A 1 103 ? -10.301 11.607 0.194 1.00 85.81 103 LYS A C 1
ATOM 848 O O . LYS A 1 103 ? -9.263 11.716 -0.462 1.00 85.81 103 LYS A O 1
ATOM 853 N N . LEU A 1 104 ? -11.512 11.610 -0.344 1.00 79.50 104 LEU A N 1
ATOM 854 C CA . LEU A 1 104 ? -11.816 11.896 -1.740 1.00 79.50 104 LEU A CA 1
ATOM 855 C C . LEU A 1 104 ? -11.848 13.414 -1.981 1.00 79.50 104 LEU A C 1
ATOM 857 O O . LEU A 1 104 ? -11.776 14.210 -1.046 1.00 79.50 104 LEU A O 1
ATOM 861 N N . GLU A 1 105 ? -11.928 13.826 -3.250 1.00 70.56 105 GLU A N 1
ATOM 862 C CA . GLU A 1 105 ? -11.970 15.252 -3.628 1.00 70.56 105 GLU A CA 1
ATOM 863 C C . GLU A 1 105 ? -13.184 15.987 -3.033 1.00 70.56 105 GLU A C 1
ATOM 865 O O . GLU A 1 105 ? -13.092 17.184 -2.766 1.00 70.56 105 GLU A O 1
ATOM 870 N N . ASP A 1 106 ? -14.264 15.255 -2.748 1.00 72.25 106 ASP A N 1
ATOM 871 C CA . ASP A 1 106 ? -15.499 15.761 -2.140 1.00 72.25 106 ASP A CA 1
ATOM 872 C C . ASP A 1 106 ? -15.494 15.695 -0.592 1.00 72.25 106 ASP A C 1
ATOM 874 O O . ASP A 1 106 ? -16.531 15.871 0.036 1.00 72.25 106 ASP A O 1
ATOM 878 N N . ASP A 1 107 ? -14.330 15.464 0.033 1.00 74.94 107 ASP A N 1
ATOM 879 C CA . ASP A 1 107 ? -14.111 15.290 1.487 1.00 74.94 107 ASP A CA 1
ATOM 880 C C . ASP A 1 107 ? -14.689 13.999 2.105 1.00 74.94 107 ASP A C 1
ATOM 882 O O . ASP A 1 107 ? -14.428 13.710 3.276 1.00 74.94 107 ASP A O 1
ATOM 886 N N . ASP A 1 108 ? -15.378 13.180 1.306 1.00 81.69 108 ASP A N 1
ATOM 887 C CA . ASP A 1 108 ? -15.842 11.845 1.692 1.00 81.69 108 ASP A CA 1
ATOM 888 C C . ASP A 1 108 ? -14.675 10.889 1.975 1.00 81.69 108 ASP A C 1
ATOM 890 O O . ASP A 1 108 ? -13.615 10.939 1.338 1.00 81.69 108 ASP A O 1
ATOM 894 N N . ASP A 1 109 ? -14.874 9.966 2.914 1.00 86.56 109 ASP A N 1
ATOM 895 C CA . ASP A 1 109 ? -13.874 8.951 3.219 1.00 86.56 109 ASP A CA 1
ATOM 896 C C . ASP A 1 109 ? -13.706 7.965 2.059 1.00 86.56 109 ASP A C 1
ATOM 898 O O . ASP A 1 109 ? -14.655 7.549 1.392 1.00 86.56 109 ASP A O 1
ATOM 902 N N . ALA A 1 110 ? -12.461 7.551 1.822 1.00 88.50 110 ALA A N 1
ATOM 903 C CA . ALA A 1 110 ? -12.179 6.507 0.852 1.00 88.50 110 ALA A CA 1
ATOM 904 C C . ALA A 1 110 ? -12.932 5.223 1.226 1.00 88.50 110 ALA A C 1
ATOM 906 O O . ALA A 1 110 ? -12.897 4.800 2.382 1.00 88.50 110 ALA A O 1
ATOM 907 N N . LEU A 1 111 ? -13.526 4.562 0.225 1.00 89.25 111 LEU A N 1
ATOM 908 C CA . LEU A 1 111 ? -14.377 3.377 0.397 1.00 89.25 111 LEU A CA 1
ATOM 909 C C . LEU A 1 111 ? -13.784 2.338 1.361 1.00 89.25 111 LEU A C 1
ATOM 911 O O . LEU A 1 111 ? -14.475 1.829 2.234 1.00 89.25 111 LEU A O 1
ATOM 915 N N . ALA A 1 112 ? -12.486 2.053 1.231 1.00 92.06 112 ALA A N 1
ATOM 916 C CA . ALA A 1 112 ? -11.817 1.071 2.075 1.00 92.06 112 ALA A CA 1
ATOM 917 C C . ALA A 1 112 ? -11.758 1.483 3.557 1.00 92.06 112 ALA A C 1
ATOM 919 O O . ALA A 1 112 ? -11.901 0.619 4.413 1.00 92.06 112 ALA A O 1
ATOM 920 N N . ILE A 1 113 ? -11.577 2.773 3.868 1.00 94.00 113 ILE A N 1
ATOM 921 C CA . ILE A 1 113 ? -11.626 3.268 5.254 1.00 94.00 113 ILE A CA 1
ATOM 922 C C . ILE A 1 113 ? -13.046 3.173 5.796 1.00 94.00 113 ILE A C 1
ATOM 924 O O . ILE A 1 113 ? -13.214 2.680 6.905 1.00 94.00 113 ILE A O 1
ATOM 928 N N . ALA A 1 114 ? -14.040 3.624 5.026 1.00 92.38 114 ALA A N 1
ATOM 929 C CA . ALA A 1 114 ? -15.437 3.617 5.451 1.00 92.38 114 ALA A CA 1
ATOM 930 C C . ALA A 1 114 ? -15.920 2.188 5.747 1.00 92.38 114 ALA A C 1
ATOM 932 O O . ALA A 1 114 ? -16.340 1.896 6.862 1.00 92.38 114 ALA A O 1
ATOM 933 N N . ILE A 1 115 ? -15.725 1.262 4.802 1.00 93.06 115 ILE A N 1
ATOM 934 C CA . ILE A 1 115 ? -16.072 -0.153 4.993 1.00 93.06 115 ILE A CA 1
ATOM 935 C C . ILE A 1 115 ? -15.244 -0.783 6.125 1.00 93.06 115 ILE A C 1
ATOM 937 O O . ILE A 1 115 ? -15.756 -1.581 6.901 1.00 93.06 115 ILE A O 1
ATOM 941 N N . GLY A 1 116 ? -13.965 -0.418 6.267 1.00 93.31 116 GLY A N 1
ATOM 942 C CA . GLY A 1 116 ? -13.147 -0.891 7.385 1.00 93.31 116 GLY A CA 1
ATOM 943 C C . GLY A 1 116 ? -13.642 -0.407 8.751 1.00 93.31 116 GLY A C 1
ATOM 944 O O . GLY A 1 116 ? -13.538 -1.140 9.729 1.00 93.31 116 GLY A O 1
ATOM 945 N N . HIS A 1 117 ? -14.177 0.813 8.833 1.00 94.12 117 HIS A N 1
ATOM 946 C CA . HIS A 1 117 ? -14.737 1.387 10.061 1.00 94.12 117 HIS A CA 1
ATOM 947 C C . HIS A 1 117 ? -16.042 0.702 10.474 1.00 94.12 117 HIS A C 1
ATOM 949 O O . HIS A 1 117 ? -16.268 0.469 11.662 1.00 94.12 117 HIS A O 1
ATOM 955 N N . GLU A 1 118 ? -16.848 0.304 9.495 1.00 92.56 118 GLU A N 1
ATOM 956 C CA . GLU A 1 118 ? -18.102 -0.425 9.705 1.00 92.56 118 GLU A CA 1
ATOM 957 C C . GLU A 1 118 ? -17.918 -1.949 9.824 1.00 92.56 118 GLU A C 1
ATOM 959 O O . GLU A 1 118 ? -18.879 -2.659 10.107 1.00 92.56 118 GLU A O 1
ATOM 964 N N . SER A 1 119 ? -16.694 -2.461 9.658 1.00 90.94 119 SER A N 1
ATOM 965 C CA . SER A 1 119 ? -16.426 -3.900 9.636 1.00 90.94 119 SER A CA 1
ATOM 966 C C . SER A 1 119 ? -16.676 -4.597 10.982 1.00 90.94 119 SER A C 1
ATOM 968 O O . SER A 1 119 ? -16.208 -4.191 12.057 1.00 90.94 119 SER A O 1
ATOM 970 N N . GLU A 1 120 ? -17.338 -5.745 10.906 1.00 87.69 120 GLU A N 1
ATOM 971 C CA . GLU A 1 120 ? -17.638 -6.668 11.990 1.00 87.69 120 GLU A CA 1
ATOM 972 C C . GLU A 1 120 ? -16.837 -7.979 11.869 1.00 87.69 120 GLU A C 1
ATOM 974 O O . GLU A 1 120 ? -16.144 -8.258 10.893 1.00 87.69 120 GLU A O 1
ATOM 979 N N . ALA A 1 121 ? -16.852 -8.794 12.925 1.00 83.88 121 ALA A N 1
ATOM 980 C CA . ALA A 1 121 ? -16.157 -10.080 12.896 1.00 83.88 121 ALA A CA 1
ATOM 981 C C . ALA A 1 121 ? -16.888 -11.058 11.962 1.00 83.88 121 ALA A C 1
ATOM 983 O O . ALA A 1 121 ? -18.101 -11.233 12.078 1.00 83.88 121 ALA A O 1
ATOM 984 N N . GLY A 1 122 ? -16.144 -11.728 11.078 1.00 80.00 122 GLY A N 1
ATOM 985 C CA . GLY A 1 122 ? -16.706 -12.702 10.135 1.00 80.00 122 GLY A CA 1
ATOM 986 C C . GLY A 1 122 ? -17.520 -12.123 8.970 1.00 80.00 122 GLY A C 1
ATOM 987 O O . GLY A 1 122 ? -18.203 -12.895 8.297 1.00 80.00 122 GLY A O 1
ATOM 988 N N . ASP A 1 123 ? -17.460 -10.812 8.722 1.00 86.94 123 ASP A N 1
ATOM 989 C CA . ASP A 1 123 ? -18.057 -10.196 7.530 1.00 86.94 123 ASP A CA 1
ATOM 990 C C . ASP A 1 123 ? -17.290 -10.559 6.236 1.00 86.94 123 ASP A C 1
ATOM 992 O O . ASP A 1 123 ? -16.361 -11.370 6.244 1.00 86.94 123 ASP A O 1
ATOM 996 N N . GLU A 1 124 ? -17.680 -9.983 5.099 1.00 89.69 124 GLU A N 1
ATOM 997 C CA . GLU A 1 124 ? -16.940 -10.091 3.830 1.00 89.69 124 GLU A CA 1
ATOM 998 C C . GLU A 1 124 ? -16.438 -8.710 3.363 1.00 89.69 124 GLU A C 1
ATOM 1000 O O . GLU A 1 124 ? -16.268 -8.459 2.170 1.00 89.69 124 GLU A O 1
ATOM 1005 N N . SER A 1 125 ? -16.188 -7.783 4.293 1.00 91.06 125 SER A N 1
ATOM 1006 C CA . SER A 1 125 ? -15.943 -6.368 3.985 1.00 91.06 125 SER A CA 1
ATOM 1007 C C . SER A 1 125 ? -14.764 -6.137 3.041 1.00 91.06 125 SER A C 1
ATOM 1009 O O . SER A 1 125 ? -14.827 -5.312 2.129 1.00 91.06 125 SER A O 1
ATOM 1011 N N . LEU A 1 126 ? -13.670 -6.888 3.198 1.00 90.06 126 LEU A N 1
ATOM 1012 C CA . LEU A 1 126 ? -12.521 -6.739 2.303 1.00 90.06 126 LEU A CA 1
ATOM 1013 C C . LEU A 1 126 ? -12.805 -7.323 0.911 1.00 90.06 126 LEU A C 1
ATOM 1015 O O . LEU A 1 126 ? -12.269 -6.832 -0.085 1.00 90.06 126 LEU A O 1
ATOM 1019 N N . VAL A 1 127 ? -13.642 -8.362 0.833 1.00 91.75 127 VAL A N 1
ATOM 1020 C CA . VAL A 1 127 ? -14.120 -8.929 -0.434 1.00 91.75 127 VAL A CA 1
ATOM 1021 C C . VAL A 1 127 ? -14.990 -7.901 -1.149 1.00 91.75 127 VAL A C 1
ATOM 1023 O O . VAL A 1 127 ? -14.706 -7.624 -2.310 1.00 91.75 127 VAL A O 1
ATOM 1026 N N . GLU A 1 128 ? -15.941 -7.275 -0.454 1.00 91.88 128 GLU A N 1
ATOM 1027 C CA . GLU A 1 128 ? -16.811 -6.219 -0.987 1.00 91.88 128 GLU A CA 1
ATOM 1028 C C . GLU A 1 128 ? -16.004 -5.051 -1.572 1.00 91.88 128 GLU A C 1
ATOM 1030 O O . GLU A 1 128 ? -16.214 -4.664 -2.726 1.00 91.88 128 GLU A O 1
ATOM 1035 N N . ILE A 1 129 ? -15.010 -4.547 -0.826 1.00 91.88 129 ILE A N 1
ATOM 1036 C CA . ILE A 1 129 ? -14.123 -3.479 -1.313 1.00 91.88 129 ILE A CA 1
ATOM 1037 C C . ILE A 1 129 ? -13.458 -3.898 -2.627 1.00 91.88 129 ILE A C 1
ATOM 1039 O O . ILE A 1 129 ? -13.400 -3.115 -3.572 1.00 91.88 129 ILE A O 1
ATOM 1043 N N . PHE A 1 130 ? -12.920 -5.116 -2.707 1.00 92.19 130 PHE A N 1
ATOM 1044 C CA . PHE A 1 130 ? -12.242 -5.572 -3.918 1.00 92.19 130 PHE A CA 1
ATOM 1045 C C . PHE A 1 130 ? -13.205 -5.840 -5.077 1.00 92.19 130 PHE A C 1
ATOM 1047 O O . PHE A 1 130 ? -12.848 -5.532 -6.215 1.00 92.19 130 PHE A O 1
ATOM 1054 N N . GLU A 1 131 ? -14.404 -6.362 -4.813 1.00 91.88 131 GLU A N 1
ATOM 1055 C CA . GLU A 1 131 ? -15.435 -6.588 -5.831 1.00 91.88 131 GLU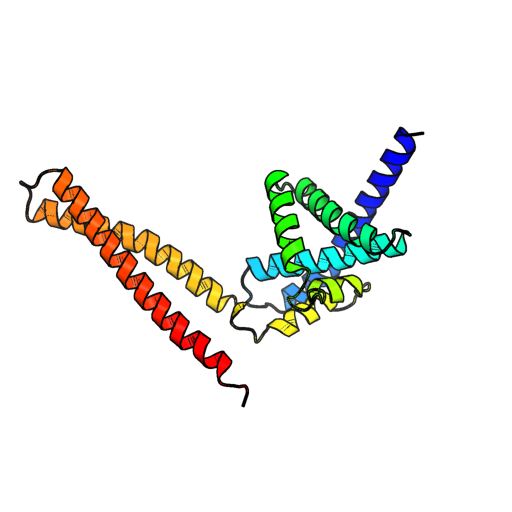 A CA 1
ATOM 1056 C C . GLU A 1 131 ? -15.870 -5.276 -6.491 1.00 91.88 131 GLU A C 1
ATOM 1058 O O . GLU A 1 131 ? -15.983 -5.227 -7.717 1.00 91.88 131 GLU A O 1
ATOM 1063 N N . HIS A 1 132 ? -15.956 -4.186 -5.722 1.00 90.38 132 HIS A N 1
ATOM 1064 C CA . HIS A 1 132 ? -16.245 -2.847 -6.245 1.00 90.38 132 HIS A CA 1
ATOM 1065 C C . HIS A 1 132 ? -15.267 -2.391 -7.345 1.00 90.38 132 HIS A C 1
ATOM 1067 O O . HIS A 1 132 ? -15.633 -1.631 -8.239 1.00 90.38 132 HIS A O 1
ATOM 1073 N N . TYR A 1 133 ? -14.018 -2.864 -7.311 1.00 86.19 133 TYR A N 1
ATOM 1074 C CA . TYR A 1 133 ? -12.970 -2.433 -8.235 1.00 86.19 133 TYR A CA 1
ATOM 1075 C C . TYR A 1 133 ? -12.642 -3.435 -9.351 1.00 86.19 133 TYR A C 1
ATOM 1077 O O . TYR A 1 133 ? -11.758 -3.141 -10.157 1.00 86.19 133 TYR A O 1
ATOM 1085 N N . ILE A 1 134 ? -13.314 -4.592 -9.443 1.00 86.56 134 ILE A N 1
ATOM 1086 C CA . ILE A 1 134 ? -12.981 -5.649 -10.426 1.00 86.56 134 ILE A CA 1
ATOM 1087 C C . ILE A 1 134 ? -12.949 -5.121 -11.864 1.00 86.56 134 ILE A C 1
ATOM 1089 O O . ILE A 1 134 ? -12.016 -5.428 -12.610 1.00 86.56 134 ILE A O 1
ATOM 1093 N N . ASP A 1 135 ? -13.924 -4.292 -12.232 1.00 81.94 135 ASP A N 1
ATOM 1094 C CA . ASP A 1 135 ? -14.056 -3.759 -13.591 1.00 81.94 135 ASP A CA 1
ATOM 1095 C C . ASP A 1 135 ? -13.248 -2.468 -13.824 1.00 81.94 135 ASP A C 1
ATOM 1097 O O . ASP A 1 135 ? -13.191 -1.940 -14.940 1.00 81.94 135 ASP A O 1
ATOM 1101 N N . GLU A 1 136 ? -12.559 -1.957 -12.799 1.00 80.94 136 GLU A N 1
ATOM 1102 C CA . GLU A 1 136 ? -11.758 -0.741 -12.905 1.00 80.94 136 GLU A CA 1
ATOM 1103 C C . GLU A 1 136 ? -10.377 -1.041 -13.515 1.00 80.94 136 GLU A C 1
ATOM 1105 O O . GLU A 1 136 ? -9.416 -1.487 -12.877 1.00 80.94 136 GLU A O 1
ATOM 1110 N N . VAL A 1 137 ? -10.250 -0.725 -14.805 1.00 77.00 137 VAL A N 1
ATOM 1111 C CA . VAL A 1 137 ? -9.036 -0.948 -15.606 1.00 77.00 137 VAL A CA 1
ATOM 1112 C C . VAL A 1 137 ? -7.799 -0.302 -14.976 1.00 77.00 137 VAL A C 1
ATOM 1114 O O . VAL A 1 137 ? -6.699 -0.856 -15.093 1.00 77.00 137 VAL A O 1
ATOM 1117 N N . ARG A 1 138 ? -7.948 0.846 -14.300 1.00 76.69 138 ARG A N 1
ATOM 1118 C CA . ARG A 1 138 ? -6.833 1.590 -13.686 1.00 76.69 138 ARG A CA 1
ATOM 1119 C C . ARG A 1 138 ? -6.121 0.814 -12.583 1.00 76.69 138 ARG A C 1
ATOM 1121 O O . ARG A 1 138 ? -4.927 1.030 -12.386 1.00 76.69 138 ARG A O 1
ATOM 1128 N N . VAL A 1 139 ? -6.827 -0.075 -11.889 1.00 83.75 139 VAL A N 1
ATOM 1129 C CA . VAL A 1 139 ? -6.269 -0.855 -10.774 1.00 83.75 139 VAL A CA 1
ATOM 1130 C C . VAL A 1 139 ? -5.912 -2.286 -11.175 1.00 83.75 139 VAL A C 1
ATOM 1132 O O . VAL A 1 139 ? -5.326 -3.028 -10.384 1.00 83.75 139 VAL A O 1
ATOM 1135 N N . SER A 1 140 ? -6.211 -2.667 -12.420 1.00 83.50 140 SER A N 1
ATOM 1136 C CA . SER A 1 140 ? -5.958 -4.008 -12.941 1.00 83.50 140 SER A CA 1
ATOM 1137 C C . SER A 1 140 ? -4.471 -4.388 -12.931 1.00 83.50 140 SER A C 1
ATOM 1139 O O . SER A 1 140 ? -3.569 -3.618 -13.289 1.00 83.50 140 SER A O 1
ATOM 1141 N N . GLY A 1 141 ? -4.205 -5.641 -12.574 1.00 81.44 141 GLY A N 1
ATOM 1142 C CA . GLY A 1 141 ? -2.881 -6.251 -12.610 1.00 81.44 141 GLY A CA 1
ATOM 1143 C C . GLY A 1 141 ? -2.367 -6.415 -14.040 1.00 81.44 141 GLY A C 1
ATOM 1144 O O . GLY A 1 141 ? -1.164 -6.322 -14.283 1.00 81.44 141 GLY A O 1
ATOM 1145 N N . ALA A 1 142 ? -3.257 -6.580 -15.022 1.00 80.81 142 ALA A N 1
ATOM 1146 C CA . ALA A 1 142 ? -2.907 -6.564 -16.440 1.00 80.81 142 ALA A CA 1
ATOM 1147 C C . ALA A 1 142 ? -2.260 -5.236 -16.870 1.00 80.81 142 ALA A C 1
ATOM 1149 O O . ALA A 1 142 ? -1.205 -5.252 -17.512 1.00 80.81 142 ALA A O 1
ATOM 1150 N N . LEU A 1 143 ? -2.847 -4.092 -16.499 1.00 76.88 143 LEU A N 1
ATOM 1151 C CA . LEU A 1 143 ? -2.269 -2.776 -16.778 1.00 76.88 143 LEU A CA 1
ATOM 1152 C C . LEU A 1 143 ? -0.924 -2.602 -16.066 1.00 76.88 143 LEU A C 1
ATOM 1154 O O . LEU A 1 143 ? 0.048 -2.161 -16.681 1.00 76.88 143 LEU A O 1
ATOM 1158 N N . TRP A 1 144 ? -0.851 -2.998 -14.793 1.00 81.25 144 TRP A N 1
ATOM 1159 C CA . TRP A 1 144 ? 0.380 -2.911 -14.012 1.00 81.25 144 TRP A CA 1
ATOM 1160 C C . TRP A 1 144 ? 1.518 -3.737 -14.620 1.00 81.25 144 TRP A C 1
ATOM 1162 O O . TRP A 1 144 ? 2.629 -3.232 -14.766 1.00 81.25 144 TRP A O 1
ATOM 1172 N N . ARG A 1 145 ? 1.240 -4.971 -15.059 1.00 82.56 145 ARG A N 1
ATOM 1173 C CA . ARG A 1 145 ? 2.223 -5.813 -15.758 1.00 82.56 145 ARG A CA 1
ATOM 1174 C C . ARG A 1 145 ? 2.708 -5.151 -17.042 1.00 82.56 145 ARG A C 1
ATOM 1176 O O . ARG A 1 145 ? 3.909 -5.137 -17.279 1.00 82.56 145 ARG A O 1
ATOM 1183 N N . HIS A 1 146 ? 1.819 -4.555 -17.839 1.00 78.50 146 HIS A N 1
ATOM 1184 C CA . HIS A 1 146 ? 2.230 -3.813 -19.038 1.00 78.50 146 HIS A CA 1
ATOM 1185 C C . HIS A 1 146 ? 3.143 -2.630 -18.698 1.00 78.50 146 HIS A C 1
ATOM 1187 O O . HIS A 1 146 ? 4.141 -2.413 -19.384 1.00 78.50 146 HIS A O 1
ATOM 1193 N N . TYR A 1 147 ? 2.835 -1.888 -17.635 1.00 76.31 147 TYR A N 1
ATOM 1194 C CA . TYR A 1 147 ? 3.673 -0.786 -17.172 1.00 76.31 147 TYR A CA 1
ATOM 1195 C C . TYR A 1 147 ? 5.051 -1.266 -16.676 1.00 76.31 147 TYR A C 1
ATOM 1197 O O . TYR A 1 147 ? 6.077 -0.725 -17.095 1.00 76.31 147 TYR A O 1
ATOM 1205 N N . ASP A 1 148 ? 5.099 -2.308 -15.840 1.00 78.12 148 ASP A N 1
ATOM 1206 C CA . ASP A 1 148 ? 6.354 -2.865 -15.317 1.00 78.12 148 ASP A CA 1
ATOM 1207 C C . ASP A 1 148 ? 7.218 -3.479 -16.432 1.00 78.12 148 ASP A C 1
ATOM 1209 O O . ASP A 1 148 ? 8.428 -3.239 -16.502 1.00 78.12 148 ASP A O 1
ATOM 1213 N N . PHE A 1 149 ? 6.594 -4.193 -17.377 1.00 74.69 149 PHE A N 1
ATOM 1214 C CA . PHE A 1 149 ? 7.269 -4.661 -18.586 1.00 74.69 149 PHE A CA 1
ATOM 1215 C C . PHE A 1 149 ? 7.787 -3.498 -19.433 1.00 74.69 149 PHE A C 1
ATOM 1217 O O . PHE A 1 149 ? 8.927 -3.555 -19.887 1.00 74.69 149 PHE A O 1
ATOM 1224 N N . GLY A 1 150 ? 7.016 -2.420 -19.594 1.00 77.25 150 GLY A N 1
ATOM 1225 C CA . GLY A 1 150 ? 7.455 -1.216 -20.302 1.00 77.25 150 GLY A CA 1
ATOM 1226 C C . GLY A 1 150 ? 8.719 -0.607 -19.692 1.00 77.25 150 GLY A C 1
ATOM 1227 O O . GLY A 1 150 ? 9.674 -0.312 -20.411 1.00 77.25 150 GLY A O 1
ATOM 1228 N N . LYS A 1 151 ? 8.787 -0.505 -18.359 1.00 80.38 151 LYS A N 1
ATOM 1229 C CA . LYS A 1 151 ? 9.981 -0.017 -17.652 1.00 80.38 151 LYS A CA 1
ATOM 1230 C C . LYS A 1 151 ? 11.206 -0.899 -17.911 1.00 80.38 151 LYS A C 1
ATOM 1232 O O . LYS A 1 151 ? 12.295 -0.379 -18.155 1.00 80.38 151 LYS A O 1
ATOM 1237 N N . LYS A 1 152 ? 11.032 -2.225 -17.894 1.00 83.69 152 LYS A N 1
ATOM 1238 C CA . LYS A 1 152 ? 12.103 -3.187 -18.205 1.00 83.69 152 LYS A CA 1
ATOM 1239 C C . LYS A 1 152 ? 12.550 -3.086 -19.664 1.00 83.69 152 LYS A C 1
ATOM 1241 O O . LYS A 1 152 ? 13.750 -3.069 -19.911 1.00 83.69 152 LYS A O 1
ATOM 1246 N N . ILE A 1 153 ? 11.622 -2.956 -20.613 1.00 81.38 153 ILE A N 1
ATOM 1247 C CA . ILE A 1 153 ? 11.933 -2.791 -22.043 1.00 81.38 153 ILE A CA 1
ATOM 1248 C C . ILE A 1 153 ? 12.731 -1.508 -22.279 1.00 81.38 153 ILE A C 1
ATOM 1250 O O . ILE A 1 153 ? 13.722 -1.539 -23.000 1.00 81.38 153 ILE A O 1
ATOM 1254 N N . ILE A 1 154 ? 12.347 -0.397 -21.649 1.00 84.00 154 ILE A N 1
ATOM 1255 C CA . ILE A 1 154 ? 13.080 0.870 -21.760 1.00 84.00 154 ILE A CA 1
ATOM 1256 C C . ILE A 1 154 ? 14.505 0.719 -21.215 1.00 84.00 154 ILE A C 1
ATOM 1258 O O . ILE A 1 154 ? 15.458 1.108 -21.885 1.00 84.00 154 ILE A O 1
ATOM 1262 N N . LEU A 1 155 ? 14.659 0.121 -20.028 1.00 82.44 155 LEU A N 1
ATOM 1263 C CA . LEU A 1 155 ? 15.962 -0.035 -19.381 1.00 82.44 155 LEU A CA 1
ATOM 1264 C C . LEU A 1 155 ? 16.884 -0.994 -20.152 1.00 82.44 155 LEU A C 1
ATOM 1266 O O . LEU A 1 155 ? 17.987 -0.614 -20.538 1.00 82.44 155 LEU A O 1
ATOM 1270 N N . PHE A 1 156 ? 16.435 -2.229 -20.390 1.00 86.19 156 PHE A N 1
ATOM 1271 C CA . PHE A 1 156 ? 17.248 -3.256 -21.046 1.00 86.19 156 PHE A CA 1
ATOM 1272 C C . PHE A 1 156 ? 17.390 -3.011 -22.547 1.00 86.19 156 PHE A C 1
ATOM 1274 O O . PHE A 1 156 ? 18.471 -3.208 -23.095 1.00 86.19 156 PHE A O 1
ATOM 1281 N N . GLY A 1 157 ? 16.332 -2.545 -23.211 1.00 83.69 157 GLY A N 1
ATOM 1282 C CA . GLY A 1 157 ? 16.374 -2.205 -24.629 1.00 83.69 157 GLY A CA 1
ATOM 1283 C C . GLY A 1 157 ? 17.257 -0.990 -24.903 1.00 83.69 157 GLY A C 1
ATOM 1284 O O . GLY A 1 157 ? 18.058 -1.031 -25.830 1.00 83.69 157 GLY A O 1
ATOM 1285 N N . GLY A 1 158 ? 17.199 0.049 -24.060 1.00 84.12 158 GLY A N 1
ATOM 1286 C CA . GLY A 1 158 ? 18.101 1.198 -24.163 1.00 84.12 158 GLY A CA 1
ATOM 1287 C C . GLY A 1 158 ? 19.568 0.797 -23.986 1.00 84.12 158 GLY A C 1
ATOM 1288 O O . GLY A 1 158 ? 20.411 1.192 -24.788 1.00 84.12 158 GLY A O 1
ATOM 1289 N N . LEU A 1 159 ? 19.865 -0.047 -22.992 1.00 89.12 159 LEU A N 1
ATOM 1290 C CA . LEU A 1 159 ? 21.216 -0.566 -22.759 1.00 89.12 159 LEU A CA 1
ATOM 1291 C C . LEU A 1 159 ? 21.728 -1.406 -23.940 1.00 89.12 159 LEU A C 1
ATOM 1293 O O . LEU A 1 159 ? 22.846 -1.191 -24.407 1.00 89.12 159 LEU A O 1
ATOM 1297 N N . LEU A 1 160 ? 20.903 -2.321 -24.458 1.00 91.31 160 LEU A N 1
ATOM 1298 C CA . LEU A 1 160 ? 21.248 -3.154 -25.612 1.00 91.31 160 LEU A CA 1
ATOM 1299 C C . LEU A 1 160 ? 21.486 -2.304 -26.865 1.00 91.31 160 LEU A C 1
ATOM 1301 O O . LEU A 1 160 ? 22.486 -2.494 -27.549 1.00 91.31 160 LEU A O 1
ATOM 1305 N N . MET A 1 161 ? 20.616 -1.332 -27.142 1.00 90.25 161 MET A N 1
ATOM 1306 C CA . MET A 1 161 ? 20.762 -0.443 -28.298 1.00 90.25 161 MET A CA 1
ATOM 1307 C C . MET A 1 161 ? 21.988 0.462 -28.184 1.00 90.25 161 MET A C 1
ATOM 1309 O O . MET A 1 161 ? 22.664 0.699 -29.182 1.00 90.25 161 MET A O 1
ATOM 1313 N N . GLY A 1 162 ? 22.326 0.917 -26.976 1.00 87.75 162 GLY A N 1
ATOM 1314 C CA . GLY A 1 162 ? 23.571 1.643 -26.744 1.00 87.75 162 GLY A CA 1
ATOM 1315 C C . GLY A 1 162 ? 24.805 0.788 -27.024 1.00 87.75 162 GLY A C 1
ATOM 1316 O O . GLY A 1 162 ? 25.727 1.244 -27.696 1.00 87.75 162 GLY A O 1
ATOM 1317 N N . PHE A 1 163 ? 24.791 -0.474 -26.588 1.00 91.50 163 PHE A N 1
ATOM 1318 C CA . PHE A 1 163 ? 25.864 -1.427 -26.869 1.00 91.50 163 PHE A CA 1
ATOM 1319 C C . PHE A 1 163 ? 26.010 -1.714 -28.370 1.00 91.50 163 PHE A C 1
ATOM 1321 O O . PHE A 1 163 ? 27.123 -1.688 -28.889 1.00 91.50 163 PHE A O 1
ATOM 1328 N N . VAL A 1 164 ? 24.894 -1.904 -29.083 1.00 92.12 164 VAL A N 1
ATOM 1329 C CA . VAL A 1 164 ? 24.880 -2.048 -30.549 1.00 92.12 164 VAL A CA 1
ATOM 1330 C C . VAL A 1 164 ? 25.458 -0.806 -31.228 1.00 92.12 164 VAL A C 1
ATOM 1332 O O . VAL A 1 164 ? 26.254 -0.946 -32.151 1.00 92.12 164 VAL A O 1
ATOM 1335 N N . GLY A 1 165 ? 25.114 0.396 -30.757 1.00 87.94 165 GLY A N 1
ATOM 1336 C CA . GLY A 1 165 ? 25.671 1.648 -31.273 1.00 87.94 165 GLY A CA 1
ATOM 1337 C C . GLY A 1 165 ? 27.190 1.734 -31.101 1.00 87.94 165 GLY A C 1
ATOM 1338 O O . GLY A 1 165 ? 27.892 2.064 -32.053 1.00 87.94 165 GLY A O 1
ATOM 1339 N N . VAL A 1 166 ? 27.709 1.370 -29.922 1.00 89.25 166 VAL A N 1
ATOM 1340 C CA . VAL A 1 166 ? 29.160 1.304 -29.669 1.00 89.25 166 VAL A CA 1
ATOM 1341 C C . VAL A 1 166 ? 29.826 0.295 -30.604 1.00 89.25 166 VAL A C 1
ATOM 1343 O O . VAL A 1 166 ? 30.754 0.652 -31.323 1.00 89.25 166 VAL A O 1
ATOM 1346 N N . TRP A 1 167 ? 29.313 -0.937 -30.658 1.00 91.25 167 TRP A N 1
ATOM 1347 C CA . TRP A 1 167 ? 29.839 -1.989 -31.532 1.00 91.25 167 TRP A CA 1
ATOM 1348 C C . TRP A 1 167 ? 29.837 -1.599 -33.006 1.0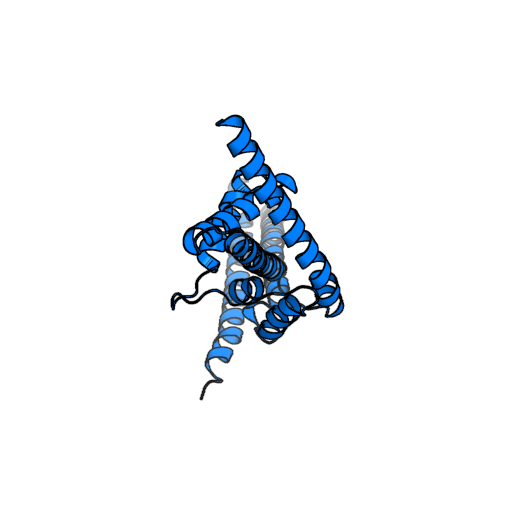0 91.25 167 TRP A C 1
ATOM 1350 O O . TRP A 1 167 ? 30.802 -1.874 -33.715 1.00 91.25 167 TRP A O 1
ATOM 1360 N N . PHE A 1 168 ? 28.774 -0.943 -33.466 1.00 91.31 168 PHE A N 1
ATOM 1361 C CA . PHE A 1 168 ? 28.664 -0.476 -34.839 1.00 91.31 168 PHE A CA 1
ATOM 1362 C C . PHE A 1 168 ? 29.809 0.480 -35.191 1.00 91.31 168 PHE A C 1
ATOM 1364 O O . PHE A 1 168 ? 30.503 0.267 -36.183 1.00 91.31 168 PHE A O 1
ATOM 1371 N N . VAL A 1 169 ? 30.067 1.490 -34.355 1.00 89.06 169 VAL A N 1
ATOM 1372 C CA . VAL A 1 169 ? 31.166 2.436 -34.604 1.00 89.06 169 VAL A CA 1
ATOM 1373 C C . VAL A 1 169 ? 32.521 1.743 -34.487 1.00 89.06 169 VAL A C 1
ATOM 1375 O O . VAL A 1 169 ? 33.373 1.958 -35.339 1.00 89.06 169 VAL A O 1
ATOM 1378 N N . THR A 1 170 ? 32.720 0.858 -33.508 1.00 87.75 170 THR A N 1
ATOM 1379 C CA . THR A 1 170 ? 33.995 0.140 -33.346 1.00 87.75 170 THR A CA 1
ATOM 1380 C C . THR A 1 170 ? 34.325 -0.769 -34.537 1.00 87.75 170 THR A C 1
ATOM 1382 O O . THR A 1 170 ? 35.486 -0.852 -34.925 1.00 87.75 170 THR A O 1
ATOM 1385 N N . ILE A 1 171 ? 33.335 -1.440 -35.137 1.00 89.75 171 ILE A N 1
ATOM 1386 C CA . ILE A 1 171 ? 33.553 -2.343 -36.281 1.00 89.75 171 ILE A CA 1
ATOM 1387 C C . ILE A 1 171 ? 33.739 -1.560 -37.587 1.00 89.75 171 ILE A C 1
ATOM 1389 O O . ILE A 1 171 ? 34.618 -1.892 -38.380 1.00 89.75 171 ILE A O 1
ATOM 1393 N N . PHE A 1 172 ? 32.905 -0.546 -37.834 1.00 88.25 172 PHE A N 1
ATOM 1394 C CA . PHE A 1 172 ? 32.853 0.136 -39.133 1.00 88.25 172 PHE A CA 1
ATOM 1395 C C . PHE A 1 172 ? 33.683 1.422 -39.202 1.00 88.25 172 PHE A C 1
ATOM 1397 O O . PHE A 1 172 ? 34.033 1.858 -40.296 1.00 88.25 172 PHE A O 1
ATOM 1404 N N . MET A 1 173 ? 34.003 2.036 -38.062 1.00 86.62 173 MET A N 1
ATOM 1405 C CA . MET A 1 173 ? 34.810 3.257 -37.961 1.00 86.62 173 MET A CA 1
ATOM 1406 C C . MET A 1 173 ? 35.816 3.150 -36.799 1.00 86.62 173 MET A C 1
ATOM 1408 O O . MET A 1 173 ? 35.735 3.921 -35.837 1.00 86.62 173 MET A O 1
ATOM 1412 N N . PRO A 1 174 ? 36.778 2.210 -36.868 1.00 83.12 174 PRO A N 1
ATOM 1413 C CA . PRO A 1 174 ? 37.695 1.918 -35.763 1.00 83.12 174 PRO A CA 1
ATOM 1414 C C . PRO A 1 174 ? 38.645 3.075 -35.413 1.00 83.12 174 PRO A C 1
ATOM 1416 O O . PRO A 1 174 ? 39.165 3.112 -34.305 1.00 83.12 174 PRO A O 1
ATOM 1419 N N . GLU A 1 175 ? 38.859 4.029 -36.325 1.00 88.19 175 GLU A N 1
ATOM 1420 C CA . GLU A 1 175 ? 39.695 5.221 -36.089 1.00 88.19 175 GLU A CA 1
ATOM 1421 C C . GLU A 1 175 ? 38.964 6.344 -35.332 1.00 88.19 175 GLU A C 1
ATOM 1423 O O . GLU A 1 175 ? 39.532 7.404 -35.067 1.00 88.19 175 GLU A O 1
ATOM 1428 N N . SER A 1 176 ? 37.689 6.137 -34.994 1.00 86.62 176 SER A N 1
ATOM 1429 C CA . SER A 1 176 ? 36.913 7.109 -34.227 1.00 86.62 176 SER A CA 1
ATOM 1430 C C . SER A 1 176 ? 37.488 7.292 -32.826 1.00 86.62 176 SER A C 1
ATOM 1432 O O . SER A 1 176 ? 37.946 6.342 -32.197 1.00 86.62 176 SER A O 1
ATOM 1434 N N . SER A 1 177 ? 37.396 8.509 -32.292 1.00 91.00 177 SER A N 1
ATOM 1435 C CA . SER A 1 177 ? 37.792 8.762 -30.908 1.00 91.00 177 SER A CA 1
ATOM 1436 C C . SER A 1 177 ? 36.871 8.044 -29.916 1.00 91.00 177 SER A C 1
ATOM 1438 O O . SER A 1 177 ? 35.666 7.916 -30.147 1.00 91.00 177 SER A O 1
ATOM 1440 N N . ASP A 1 178 ? 37.412 7.653 -28.760 1.00 87.75 178 ASP A N 1
ATOM 1441 C CA . ASP A 1 178 ? 36.650 6.978 -27.695 1.00 87.75 178 ASP A CA 1
ATOM 1442 C C . ASP A 1 178 ? 35.398 7.766 -27.273 1.00 87.75 178 ASP A C 1
ATOM 1444 O O . ASP A 1 178 ? 34.329 7.201 -27.031 1.00 87.75 178 ASP A O 1
ATOM 1448 N N . ILE A 1 179 ? 35.508 9.099 -27.244 1.00 89.81 179 ILE A N 1
ATOM 1449 C CA . ILE A 1 179 ? 34.400 10.008 -26.926 1.00 89.81 179 ILE A CA 1
ATOM 1450 C C . ILE A 1 179 ? 33.298 9.913 -27.986 1.00 89.81 179 ILE A C 1
ATOM 1452 O O . ILE A 1 179 ? 32.116 9.915 -27.642 1.00 89.81 179 ILE A O 1
ATOM 1456 N N . PHE A 1 180 ? 33.663 9.810 -29.265 1.00 90.31 180 PHE A N 1
ATOM 1457 C CA . PHE A 1 180 ? 32.701 9.679 -30.355 1.00 90.31 180 PHE A CA 1
ATOM 1458 C C . PHE A 1 180 ? 31.963 8.336 -30.297 1.00 90.31 180 PHE A C 1
ATOM 1460 O O . PHE A 1 180 ? 30.738 8.309 -30.415 1.00 90.31 180 PHE A O 1
ATOM 1467 N N . ILE A 1 181 ? 32.683 7.239 -30.036 1.00 88.88 181 ILE A N 1
ATOM 1468 C CA . ILE A 1 181 ? 32.104 5.895 -29.879 1.00 88.88 181 ILE A CA 1
ATOM 1469 C C . ILE A 1 181 ? 31.069 5.889 -28.743 1.00 88.88 181 ILE A C 1
ATOM 1471 O O . ILE A 1 181 ? 29.937 5.429 -28.921 1.00 88.88 181 ILE A O 1
ATOM 1475 N N . LEU A 1 182 ? 31.427 6.459 -27.588 1.00 89.69 182 LEU A N 1
ATOM 1476 C CA . LEU A 1 182 ? 30.529 6.561 -26.438 1.00 89.69 182 LEU A CA 1
ATOM 1477 C C . LEU A 1 182 ? 29.305 7.438 -26.740 1.00 89.69 182 LEU A C 1
ATOM 1479 O O . LEU A 1 182 ? 28.175 7.055 -26.428 1.00 89.69 182 LEU A O 1
ATOM 1483 N N . ALA A 1 183 ? 29.514 8.605 -27.358 1.00 91.38 183 ALA A N 1
ATOM 1484 C CA . ALA A 1 183 ? 28.440 9.533 -27.700 1.00 91.38 183 ALA A CA 1
ATOM 1485 C C . ALA A 1 183 ? 27.431 8.905 -28.669 1.00 91.38 183 ALA A C 1
ATOM 1487 O O . ALA A 1 183 ? 26.223 9.058 -28.488 1.00 91.38 183 ALA A O 1
ATOM 1488 N N . PHE A 1 184 ? 27.908 8.149 -29.659 1.00 91.56 184 PHE A N 1
ATOM 1489 C CA . PHE A 1 184 ? 27.049 7.458 -30.615 1.00 91.56 184 PHE A CA 1
ATOM 1490 C C . PHE A 1 184 ? 26.224 6.345 -29.953 1.00 91.56 184 PHE A C 1
ATOM 1492 O O . PHE A 1 184 ? 25.020 6.227 -30.202 1.00 91.56 184 PHE A O 1
ATOM 1499 N N . GLY A 1 185 ? 26.835 5.572 -29.049 1.00 87.75 185 GLY A N 1
ATOM 1500 C CA . GLY A 1 185 ? 26.119 4.601 -28.221 1.00 87.75 185 GLY A CA 1
ATOM 1501 C C . GLY A 1 185 ? 25.011 5.251 -27.389 1.00 87.75 185 GLY A C 1
ATOM 1502 O O . GLY A 1 185 ? 23.856 4.823 -27.436 1.00 87.75 185 GLY A O 1
ATOM 1503 N N . LEU A 1 186 ? 25.325 6.339 -26.681 1.00 91.50 186 LEU A N 1
ATOM 1504 C CA . LEU A 1 186 ? 24.346 7.083 -25.882 1.00 91.50 186 LEU A CA 1
ATOM 1505 C C . LEU A 1 186 ? 23.211 7.664 -26.733 1.00 91.50 186 LEU A C 1
ATOM 1507 O O . LEU A 1 186 ? 22.048 7.572 -26.343 1.00 91.50 186 LEU A O 1
ATOM 1511 N N . LEU A 1 187 ? 23.526 8.220 -27.904 1.00 92.62 187 LEU A N 1
ATOM 1512 C CA . LEU A 1 187 ? 22.532 8.757 -28.834 1.00 92.62 187 LEU A CA 1
ATOM 1513 C C . LEU A 1 187 ? 21.584 7.659 -29.336 1.00 92.62 187 LEU A C 1
ATOM 1515 O O . LEU A 1 187 ? 20.369 7.850 -29.366 1.00 92.62 187 LEU A O 1
ATOM 1519 N N . THR A 1 188 ? 22.123 6.483 -29.659 1.00 91.31 188 THR A N 1
ATOM 1520 C CA . THR A 1 188 ? 21.336 5.323 -30.103 1.00 91.31 188 THR A CA 1
ATOM 1521 C C . THR A 1 188 ? 20.398 4.830 -28.998 1.00 91.31 188 THR A C 1
ATOM 1523 O O . THR A 1 188 ? 19.207 4.614 -29.239 1.00 91.31 188 THR A O 1
ATOM 1526 N N . ALA A 1 189 ? 20.900 4.723 -27.764 1.00 90.19 189 ALA A N 1
ATOM 1527 C CA . ALA A 1 189 ? 20.084 4.392 -26.599 1.00 90.19 189 ALA A CA 1
ATOM 1528 C C . ALA A 1 189 ? 18.973 5.432 -26.369 1.00 90.19 189 ALA A C 1
ATOM 1530 O O . ALA A 1 189 ? 17.814 5.072 -26.161 1.00 90.19 189 ALA A O 1
ATOM 1531 N N . PHE A 1 190 ? 19.302 6.722 -26.458 1.00 92.00 190 PHE A N 1
ATOM 1532 C CA . PHE A 1 190 ? 18.349 7.814 -26.280 1.00 92.00 190 PHE A CA 1
ATOM 1533 C C . PHE A 1 190 ? 17.210 7.769 -27.308 1.00 92.00 190 PHE A C 1
ATOM 1535 O O . PHE A 1 190 ? 16.038 7.824 -26.932 1.00 92.00 190 PHE A O 1
ATOM 1542 N N . LEU A 1 191 ? 17.531 7.603 -28.595 1.00 92.25 191 LEU A N 1
ATOM 1543 C CA . LEU A 1 191 ? 16.530 7.511 -29.663 1.00 92.25 191 LEU A CA 1
ATOM 1544 C C . LEU A 1 191 ? 15.584 6.321 -29.468 1.00 92.25 191 LEU A C 1
ATOM 1546 O O . LEU A 1 191 ? 14.374 6.448 -29.682 1.00 92.25 191 LEU A O 1
ATOM 1550 N N . PHE A 1 192 ? 16.109 5.183 -29.010 1.00 91.56 192 PHE A N 1
ATOM 1551 C CA . PHE A 1 192 ? 15.289 4.026 -28.664 1.00 91.56 192 PHE A CA 1
ATOM 1552 C C . PHE A 1 192 ? 14.311 4.347 -27.524 1.00 91.56 192 PHE A C 1
ATOM 1554 O O . PHE A 1 192 ? 13.107 4.117 -27.659 1.00 91.56 192 PHE A O 1
ATOM 1561 N N . VAL A 1 193 ? 14.803 4.937 -26.427 1.00 88.44 193 VAL A N 1
ATOM 1562 C CA . VAL A 1 193 ? 13.977 5.295 -25.262 1.00 88.44 193 VAL A CA 1
ATOM 1563 C C . VAL A 1 193 ? 12.855 6.261 -25.648 1.00 88.44 193 VAL A C 1
ATOM 1565 O O . VAL A 1 193 ? 11.705 6.051 -25.250 1.00 88.44 193 VAL A O 1
ATOM 1568 N N . VAL A 1 194 ? 13.154 7.287 -26.451 1.00 89.19 194 VAL A N 1
ATOM 1569 C CA . VAL A 1 194 ? 12.149 8.247 -26.938 1.00 89.19 194 VAL A CA 1
ATOM 1570 C C . VAL A 1 194 ? 11.090 7.541 -27.784 1.00 89.19 194 VAL A C 1
ATOM 1572 O O . VAL A 1 194 ? 9.895 7.726 -27.551 1.00 89.19 194 VAL A O 1
ATOM 1575 N N . SER A 1 195 ? 11.507 6.681 -28.713 1.00 88.50 195 SER A N 1
ATOM 1576 C CA . SER A 1 195 ? 10.594 5.967 -29.615 1.00 88.50 195 SER A CA 1
ATOM 1577 C C . SER A 1 195 ? 9.619 5.064 -28.854 1.00 88.50 195 SER A C 1
ATOM 1579 O O . SER A 1 195 ? 8.408 5.135 -29.065 1.00 88.50 195 SER A O 1
ATOM 1581 N N . VAL A 1 196 ? 10.123 4.263 -27.909 1.00 86.38 196 VAL A N 1
ATOM 1582 C CA . VAL A 1 196 ? 9.286 3.381 -27.077 1.00 86.38 196 VAL A CA 1
ATOM 1583 C C . VAL A 1 196 ? 8.344 4.193 -26.185 1.00 86.38 196 VAL A C 1
ATOM 1585 O O . VAL A 1 196 ? 7.173 3.840 -26.042 1.00 86.38 196 VAL A O 1
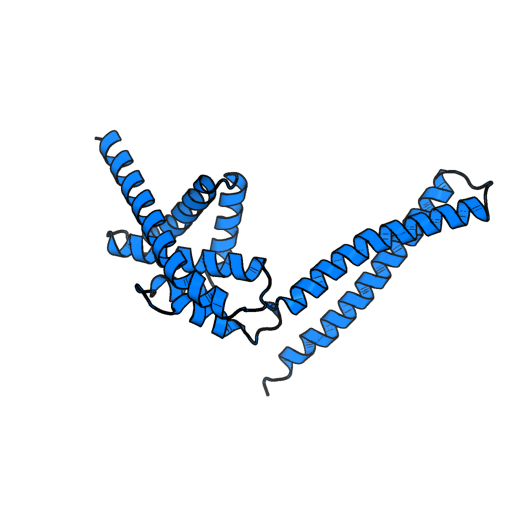ATOM 1588 N N . SER A 1 197 ? 8.816 5.314 -25.633 1.00 83.62 197 SER A N 1
ATOM 1589 C CA . SER A 1 197 ? 7.998 6.199 -24.794 1.00 83.62 197 SER A CA 1
ATOM 1590 C C . SER A 1 197 ? 6.842 6.829 -25.576 1.00 83.62 197 SER A C 1
ATOM 1592 O O . SER A 1 197 ? 5.717 6.875 -25.078 1.00 83.62 197 SER A O 1
ATOM 1594 N N . LEU A 1 198 ? 7.083 7.261 -26.819 1.00 86.56 198 LEU A N 1
ATOM 1595 C CA . LEU A 1 198 ? 6.045 7.802 -27.703 1.00 86.56 198 LEU A CA 1
ATOM 1596 C C . LEU A 1 198 ? 4.984 6.750 -28.049 1.00 86.56 198 LEU A C 1
ATOM 1598 O O . LEU A 1 198 ? 3.788 7.036 -27.970 1.00 86.56 198 LEU A O 1
ATOM 1602 N N . ILE A 1 199 ? 5.403 5.524 -28.376 1.00 85.00 199 ILE A N 1
ATOM 1603 C CA . ILE A 1 199 ? 4.486 4.408 -28.657 1.00 85.00 199 ILE A CA 1
ATOM 1604 C C . ILE A 1 199 ? 3.645 4.082 -27.415 1.00 85.00 199 ILE A C 1
ATOM 1606 O O . ILE A 1 199 ? 2.422 3.957 -27.509 1.00 85.00 199 ILE A O 1
ATOM 1610 N N . GLY A 1 200 ? 4.275 4.011 -26.238 1.00 79.88 200 GLY A N 1
ATOM 1611 C CA . GLY A 1 200 ? 3.580 3.793 -24.969 1.00 79.88 200 GLY A CA 1
ATOM 1612 C C . GLY A 1 200 ? 2.540 4.878 -24.674 1.00 79.88 200 GLY A C 1
ATOM 1613 O O . GLY A 1 200 ? 1.408 4.565 -24.300 1.00 79.88 200 GLY A O 1
ATOM 1614 N N . LEU A 1 201 ? 2.883 6.147 -24.915 1.00 81.56 201 LEU A N 1
ATOM 1615 C CA . LEU A 1 201 ? 1.977 7.283 -24.728 1.00 81.56 201 LEU A CA 1
ATOM 1616 C C . LEU A 1 201 ? 0.785 7.234 -25.695 1.00 81.56 201 LEU A C 1
ATOM 1618 O O . LEU A 1 201 ? -0.345 7.513 -25.288 1.00 81.56 201 LEU A O 1
ATOM 1622 N N . LEU A 1 202 ? 1.000 6.835 -26.952 1.00 82.31 202 LEU A N 1
ATOM 1623 C CA . LEU A 1 202 ? -0.078 6.646 -27.927 1.00 82.31 202 LEU A CA 1
ATOM 1624 C C . LEU A 1 202 ? -1.047 5.539 -27.498 1.00 82.31 202 LEU A C 1
ATOM 1626 O O . LEU A 1 202 ? -2.259 5.761 -27.500 1.00 82.31 202 LEU A O 1
ATOM 1630 N N . ILE A 1 203 ? -0.533 4.380 -27.074 1.00 78.81 203 ILE A N 1
ATOM 1631 C CA . ILE A 1 203 ? -1.359 3.262 -26.589 1.00 78.81 203 ILE A CA 1
ATOM 1632 C C . ILE A 1 203 ? -2.163 3.687 -25.358 1.00 78.81 203 ILE A C 1
ATOM 1634 O O . ILE A 1 203 ? -3.374 3.457 -25.305 1.00 78.81 203 ILE A O 1
ATOM 1638 N N . TYR A 1 204 ? -1.516 4.354 -24.397 1.00 73.62 204 TYR A N 1
ATOM 1639 C CA . TYR A 1 204 ? -2.184 4.902 -23.218 1.00 73.62 204 TYR A CA 1
ATOM 1640 C C . TYR A 1 204 ? -3.329 5.841 -23.623 1.00 73.62 204 TYR A C 1
ATOM 1642 O O . TYR A 1 204 ? -4.474 5.657 -23.208 1.00 73.62 204 TYR A O 1
ATOM 1650 N N . ARG A 1 205 ? -3.064 6.802 -24.515 1.00 75.75 205 ARG A N 1
ATOM 1651 C CA . ARG A 1 205 ? -4.075 7.766 -24.964 1.00 75.75 205 ARG A CA 1
ATOM 1652 C C . ARG A 1 205 ? -5.257 7.092 -25.664 1.00 75.75 205 ARG A C 1
ATOM 1654 O O . ARG A 1 205 ? -6.389 7.512 -25.455 1.00 75.75 205 ARG A O 1
ATOM 1661 N N . ILE A 1 206 ? -5.025 6.058 -26.470 1.00 76.19 206 ILE A N 1
ATOM 1662 C CA . ILE A 1 206 ? -6.094 5.336 -27.177 1.00 76.19 206 ILE A CA 1
ATOM 1663 C C . ILE A 1 206 ? -6.953 4.522 -26.199 1.00 76.19 206 ILE A C 1
ATOM 1665 O O . ILE A 1 206 ? -8.181 4.541 -26.300 1.00 76.19 206 ILE A O 1
ATOM 1669 N N . ARG A 1 207 ? -6.329 3.829 -25.240 1.00 66.56 207 ARG A N 1
ATOM 1670 C CA . ARG A 1 207 ? -7.032 2.918 -24.323 1.00 66.56 207 ARG A CA 1
ATOM 1671 C C . ARG A 1 207 ? -7.825 3.663 -23.246 1.00 66.56 207 ARG A C 1
ATOM 1673 O O . ARG A 1 207 ? -8.959 3.290 -22.974 1.00 66.56 207 ARG A O 1
ATOM 1680 N N . PHE A 1 208 ? -7.279 4.750 -22.696 1.00 63.34 208 PHE A N 1
ATOM 1681 C CA . PHE A 1 208 ? -7.926 5.518 -21.622 1.00 63.34 208 PHE A CA 1
ATOM 1682 C C . PHE A 1 208 ? -8.916 6.581 -22.112 1.00 63.34 208 PHE A C 1
ATOM 1684 O O . PHE A 1 208 ? -9.806 6.974 -21.365 1.00 63.34 208 PHE A O 1
ATOM 1691 N N . ARG A 1 209 ? -8.847 7.026 -23.376 1.00 55.28 209 ARG A N 1
ATOM 1692 C CA . ARG A 1 209 ? -9.855 7.959 -23.916 1.00 55.28 209 ARG A CA 1
ATOM 1693 C C . ARG A 1 209 ? -11.199 7.282 -24.214 1.00 55.28 209 ARG A C 1
ATOM 1695 O O . ARG A 1 209 ? -12.198 7.982 -24.324 1.00 55.28 209 ARG A O 1
ATOM 1702 N N . LYS A 1 210 ? -11.247 5.945 -24.307 1.00 45.72 210 LYS A N 1
ATOM 1703 C CA . LYS A 1 210 ? -12.502 5.191 -24.481 1.00 45.72 210 LYS A CA 1
ATOM 1704 C C . LYS A 1 210 ? -13.352 5.099 -23.208 1.00 45.72 210 LYS A C 1
ATOM 1706 O O . LYS A 1 210 ? -14.564 5.003 -23.347 1.00 45.72 210 LYS A O 1
ATOM 1711 N N . SER A 1 211 ? -12.784 5.187 -21.998 1.00 44.81 211 SER A N 1
ATOM 1712 C CA . SER A 1 211 ? -13.603 5.088 -20.773 1.00 44.81 211 SER A CA 1
ATOM 1713 C C . SER A 1 211 ? -14.411 6.357 -20.476 1.00 44.81 211 SER A C 1
ATOM 1715 O O . SER A 1 211 ? -15.452 6.273 -19.843 1.00 44.81 211 SER A O 1
ATOM 1717 N N . LYS A 1 212 ? -14.011 7.519 -21.015 1.00 41.53 212 LYS A N 1
ATOM 1718 C CA . LYS A 1 212 ? -14.814 8.757 -20.950 1.00 41.53 212 LYS A CA 1
ATOM 1719 C C . LYS A 1 212 ? -15.957 8.820 -21.977 1.00 41.53 212 LYS A C 1
ATOM 1721 O O . LYS A 1 212 ? -16.666 9.815 -22.019 1.00 41.53 212 LYS A O 1
ATOM 1726 N N . GLY A 1 213 ? -16.106 7.806 -22.834 1.00 41.66 213 GLY A N 1
ATOM 1727 C CA . GLY A 1 213 ? -17.106 7.779 -23.908 1.00 41.66 213 GLY A CA 1
ATOM 1728 C C . GLY A 1 213 ? -18.318 6.880 -23.656 1.00 41.66 213 GLY A C 1
ATOM 1729 O O . GLY A 1 213 ? -19.148 6.771 -24.548 1.00 41.66 213 GLY A O 1
ATOM 1730 N N . SER A 1 214 ? -18.419 6.229 -22.491 1.00 38.44 214 SER A N 1
ATOM 1731 C CA . SER A 1 214 ? -19.560 5.370 -22.125 1.00 38.44 214 SER A CA 1
ATOM 1732 C C . SER A 1 214 ? -20.341 5.941 -20.938 1.00 38.44 214 SER A C 1
ATOM 1734 O O . SER A 1 214 ? -20.716 5.228 -20.012 1.00 38.44 214 SER A O 1
ATOM 1736 N N . SER A 1 215 ? -20.554 7.253 -20.965 1.00 37.38 215 SER A N 1
ATOM 1737 C CA . SER A 1 215 ? -21.551 7.945 -20.150 1.00 37.38 215 SER A CA 1
ATOM 1738 C C . SER A 1 215 ? -22.275 8.917 -21.076 1.00 37.38 215 SER A C 1
ATOM 1740 O O . SER A 1 215 ? -21.981 10.110 -21.105 1.00 37.38 215 SER A O 1
ATOM 1742 N N . ALA A 1 216 ? -23.129 8.353 -21.925 1.00 33.84 216 ALA A N 1
ATOM 1743 C CA . ALA A 1 216 ? -24.163 9.043 -22.681 1.00 33.84 216 ALA A CA 1
ATOM 1744 C C . ALA A 1 216 ? -25.344 8.082 -22.818 1.00 33.84 216 ALA A C 1
ATOM 1746 O O . ALA A 1 216 ? -25.076 6.897 -23.127 1.00 33.84 216 ALA A O 1
#

Secondary structure (DSSP, 8-state):
-HHHHHHHHHHHHHHHHHHHHHHHHHHHHHHHHTT--B-HHHHHHHHHHHHHHHHHHHHHHTT--HHHHHHHHHHHHHHHHHHTT--HHHHHHHHHHHHHHSB-TTSPBPHHHHHHHH--TT--HHHHHHHHTTT-GGGBHHHHHHHHHHHHHHHHHHHHHHHHHHHHHHHH-TTS-HHHHHHHHHHHHHHHHHHHHHHHHHHHHHHHHTGGGS--

pLDDT: mean 86.12, std 11.64, range [33.84, 97.12]

Organism: NCBI:txid52442